Protein AF-A0A7S3RM00-F1 (afdb_monomer_lite)

Sequence (188 aa):
VKTYYGWKFRGCCLGLSGIGLLLALIYFFLISGDTTTTSTTMLPKTPAPTPAPVFTTTPKIKTPAPTPAPVVTTPAPQPKPNPIPVPVPVPSPKPWPVPPPMPAPPNECQMGGVDTWDEAKKVFCCAKYHNGCPTAAPAPVMPYDCNAGFANWQAGWSAPKKAWCCAHTGRGCPPAGGCETTSAPYDC

Radius of gyration: 40.64 Å; chains: 1; bounding box: 132×60×70 Å

pLDDT: mean 71.37, std 14.25, range [44.41, 94.56]

Structure (mmCIF, N/CA/C/O backbone):
data_AF-A0A7S3RM00-F1
#
_entry.id   AF-A0A7S3RM00-F1
#
loop_
_atom_site.group_PDB
_atom_site.id
_atom_site.type_symbol
_atom_site.label_atom_id
_atom_site.label_alt_id
_atom_site.label_comp_id
_atom_site.label_asym_id
_atom_site.label_entity_id
_atom_site.label_seq_id
_atom_site.pdbx_PDB_ins_code
_atom_site.Cartn_x
_atom_site.Cartn_y
_atom_site.Cartn_z
_atom_site.occupancy
_atom_site.B_iso_or_equiv
_atom_site.auth_seq_id
_atom_site.auth_comp_id
_atom_site.auth_asym_id
_atom_site.auth_atom_id
_atom_site.pdbx_PDB_model_num
ATOM 1 N N . VAL A 1 1 ? 83.458 5.368 -40.515 1.00 44.41 1 VAL A N 1
ATOM 2 C CA . VAL A 1 1 ? 83.234 6.483 -39.566 1.00 44.41 1 VAL A CA 1
ATOM 3 C C . VAL A 1 1 ? 81.727 6.651 -39.396 1.00 44.41 1 VAL A C 1
ATOM 5 O O . VAL A 1 1 ? 81.083 7.077 -40.342 1.00 44.41 1 VAL A O 1
ATOM 8 N N . LYS A 1 2 ? 81.137 6.187 -38.283 1.00 50.00 2 LYS A N 1
ATOM 9 C CA . LYS A 1 2 ? 79.698 6.346 -37.995 1.00 50.00 2 LYS A CA 1
ATOM 10 C C . LYS A 1 2 ? 79.541 7.455 -36.957 1.00 50.00 2 LYS A C 1
ATOM 12 O O . LYS A 1 2 ? 79.961 7.293 -35.816 1.00 50.00 2 LYS A O 1
ATOM 17 N N . THR A 1 3 ? 78.991 8.583 -37.378 1.00 49.66 3 THR A N 1
ATOM 18 C CA . THR A 1 3 ? 78.610 9.714 -36.529 1.00 49.66 3 THR A CA 1
ATOM 19 C C . THR A 1 3 ? 77.329 9.357 -35.776 1.00 49.66 3 THR A C 1
ATOM 21 O O . THR A 1 3 ? 76.262 9.234 -36.372 1.00 49.66 3 THR A O 1
ATOM 24 N N . TYR A 1 4 ? 77.432 9.157 -34.462 1.00 58.12 4 TYR A N 1
ATOM 25 C CA . TYR A 1 4 ? 76.277 9.000 -33.580 1.00 58.12 4 TYR A CA 1
ATOM 26 C C . TYR A 1 4 ? 75.791 10.386 -33.146 1.00 58.12 4 TYR A C 1
ATOM 28 O O . TYR A 1 4 ? 76.519 11.132 -32.492 1.00 58.12 4 TYR A O 1
ATOM 36 N N . TYR A 1 5 ? 74.559 10.737 -33.510 1.00 56.78 5 TYR A N 1
ATOM 37 C CA . TYR A 1 5 ? 73.883 11.922 -32.990 1.00 56.78 5 TYR A CA 1
ATOM 38 C C . TYR A 1 5 ? 73.500 11.674 -31.525 1.00 56.78 5 TYR A C 1
ATOM 40 O O . TYR A 1 5 ? 72.607 10.883 -31.230 1.00 56.78 5 TYR A O 1
ATOM 48 N N . GLY A 1 6 ? 74.198 12.333 -30.598 1.00 51.09 6 GLY A N 1
ATOM 49 C CA . GLY A 1 6 ? 73.887 12.293 -29.171 1.00 51.09 6 GLY A CA 1
ATOM 50 C C . GLY A 1 6 ? 72.574 13.016 -28.864 1.00 51.09 6 GLY A C 1
ATOM 51 O O . GLY A 1 6 ? 72.455 14.225 -29.063 1.00 51.09 6 GLY A O 1
ATOM 52 N N . TRP A 1 7 ? 71.587 12.283 -28.351 1.00 54.84 7 TRP A N 1
ATOM 53 C CA . TRP A 1 7 ? 70.360 12.849 -27.794 1.00 54.84 7 TRP A CA 1
ATOM 54 C C . TRP A 1 7 ? 70.673 13.582 -26.482 1.00 54.84 7 TRP A C 1
ATOM 56 O O . TRP A 1 7 ? 70.881 12.964 -25.439 1.00 54.84 7 TRP A O 1
ATOM 66 N N . LYS A 1 8 ? 70.692 14.920 -26.511 1.00 58.94 8 LYS A N 1
ATOM 67 C CA . LYS A 1 8 ? 70.625 15.725 -25.285 1.00 58.94 8 LYS A CA 1
ATOM 68 C C . LYS A 1 8 ? 69.209 15.623 -24.713 1.00 58.94 8 LYS A C 1
ATOM 70 O O . LYS A 1 8 ? 68.289 16.262 -25.222 1.00 58.94 8 LYS A O 1
ATOM 75 N N . PHE A 1 9 ? 69.041 14.832 -23.654 1.00 55.53 9 PHE A N 1
ATOM 76 C CA . PHE A 1 9 ? 67.815 14.773 -22.855 1.00 55.53 9 PHE A CA 1
ATOM 77 C C . PHE A 1 9 ? 67.510 16.164 -22.266 1.00 55.53 9 PHE A C 1
ATOM 79 O O . PHE A 1 9 ? 68.127 16.604 -21.299 1.00 55.53 9 PHE A O 1
ATOM 86 N N . ARG A 1 10 ? 66.568 16.889 -22.881 1.00 58.06 10 ARG A N 1
ATOM 87 C CA . ARG A 1 10 ? 66.007 18.145 -22.357 1.00 58.06 10 ARG A CA 1
ATOM 88 C C . ARG A 1 10 ? 65.007 17.782 -21.255 1.00 58.06 10 ARG A C 1
ATOM 90 O O . ARG A 1 10 ? 63.993 17.148 -21.532 1.00 58.06 10 ARG A O 1
ATOM 97 N N . GLY A 1 11 ? 65.277 18.200 -20.017 1.00 58.09 11 GLY A N 1
ATOM 98 C CA . GLY A 1 11 ? 64.502 17.860 -18.810 1.00 58.09 11 GLY A CA 1
ATOM 99 C C . GLY A 1 11 ? 63.018 18.267 -18.790 1.00 58.09 11 GLY A C 1
ATOM 100 O O . GLY A 1 11 ? 62.320 17.938 -17.840 1.00 58.09 11 GLY A O 1
ATOM 101 N N . CYS A 1 12 ? 62.493 18.926 -19.829 1.00 57.03 12 CYS A N 1
ATOM 102 C CA . CYS A 1 12 ? 61.072 19.282 -19.925 1.00 57.03 12 CYS A CA 1
ATOM 103 C C . CYS A 1 12 ? 60.133 18.082 -20.163 1.00 57.03 12 CYS A C 1
ATOM 105 O O . CYS A 1 12 ? 58.978 18.139 -19.750 1.00 57.03 12 CYS A O 1
ATOM 107 N N . CYS A 1 13 ? 60.591 16.987 -20.785 1.00 56.03 13 CYS A N 1
ATOM 108 C CA . CYS A 1 13 ? 59.700 15.862 -21.128 1.00 56.03 13 CYS A CA 1
ATOM 109 C C . CYS A 1 13 ? 59.427 14.893 -19.959 1.00 56.03 13 CYS A C 1
ATOM 111 O O . CYS A 1 13 ? 58.399 14.215 -19.941 1.00 56.03 13 CYS A O 1
ATOM 113 N N . LEU A 1 14 ? 60.312 14.856 -18.958 1.00 57.72 14 LEU A N 1
ATOM 114 C CA . LEU A 1 14 ? 60.117 14.066 -17.735 1.00 57.72 14 LEU A CA 1
ATOM 115 C C . LEU A 1 14 ? 59.104 14.725 -16.783 1.00 57.72 14 LEU A C 1
ATOM 117 O O . LEU A 1 14 ? 58.368 14.024 -16.095 1.00 57.72 14 LEU A O 1
ATOM 121 N N . GLY A 1 15 ? 59.005 16.060 -16.801 1.00 58.75 15 GLY A N 1
ATOM 122 C CA . GLY A 1 15 ? 58.043 16.804 -15.982 1.00 58.75 15 GLY A CA 1
ATOM 123 C C . GLY A 1 15 ? 56.593 16.618 -16.433 1.00 58.75 15 GLY A C 1
ATOM 124 O O . GLY A 1 15 ? 55.726 16.351 -15.609 1.00 58.75 15 GLY A O 1
ATOM 125 N N . LEU A 1 16 ? 56.324 16.687 -17.742 1.00 61.09 16 LEU A N 1
ATOM 126 C CA . LEU A 1 16 ? 54.957 16.562 -18.274 1.00 61.09 16 LEU A CA 1
ATOM 127 C C . LEU A 1 16 ? 54.393 15.141 -18.130 1.00 61.09 16 LEU A C 1
ATOM 129 O O . LEU A 1 16 ? 53.216 14.976 -17.817 1.00 61.09 16 LEU A O 1
ATOM 133 N N . SER A 1 17 ? 55.246 14.124 -18.274 1.00 70.75 17 SER A N 1
ATOM 134 C CA . SER A 1 17 ? 54.852 12.726 -18.052 1.00 70.75 17 SER A CA 1
ATOM 135 C C . SER A 1 17 ? 54.573 12.450 -16.569 1.00 70.75 17 SER A C 1
ATOM 137 O O . SER A 1 17 ? 53.618 11.752 -16.239 1.00 70.75 17 SER A O 1
ATOM 139 N N . GLY A 1 18 ? 55.364 13.047 -15.668 1.00 77.81 18 GLY A N 1
ATOM 140 C CA . GLY A 1 18 ? 55.169 12.927 -14.222 1.00 77.81 18 GLY A CA 1
ATOM 141 C C . GLY A 1 18 ? 53.907 13.634 -13.724 1.00 77.81 18 GLY A C 1
ATOM 142 O O . GLY A 1 18 ? 53.146 13.051 -12.958 1.00 77.81 18 GLY A O 1
ATOM 143 N N . ILE A 1 19 ? 53.639 14.855 -14.202 1.00 84.50 19 ILE A N 1
ATOM 144 C CA . ILE A 1 19 ? 52.432 15.616 -13.832 1.00 84.50 19 ILE A CA 1
ATOM 145 C C . ILE A 1 19 ? 51.171 14.907 -14.338 1.00 84.50 19 ILE A C 1
ATOM 147 O O . ILE A 1 19 ? 50.194 14.815 -13.600 1.00 84.50 19 ILE A O 1
ATOM 151 N N . GLY A 1 20 ? 51.197 14.345 -15.552 1.00 84.94 20 GLY A N 1
ATOM 152 C CA . GLY A 1 20 ? 50.073 13.568 -16.083 1.00 84.94 20 GLY A CA 1
ATOM 153 C C . GLY A 1 20 ? 49.744 12.336 -15.234 1.00 84.94 20 GLY A C 1
ATOM 154 O O . GLY A 1 20 ? 48.577 12.081 -14.943 1.00 84.94 20 GLY A O 1
ATOM 155 N N . LEU A 1 21 ? 50.766 11.612 -14.769 1.00 87.31 21 LEU A N 1
ATOM 156 C CA . LEU A 1 21 ? 50.589 10.432 -13.918 1.00 87.31 21 LEU A CA 1
ATOM 157 C C . LEU A 1 21 ? 50.091 10.822 -12.515 1.00 87.31 21 LEU A C 1
ATOM 159 O O . LEU A 1 21 ? 49.227 10.155 -11.955 1.00 87.31 21 LEU A O 1
ATOM 163 N N . LEU A 1 22 ? 50.561 11.952 -11.984 1.00 87.31 22 LEU A N 1
ATOM 164 C CA . LEU A 1 22 ? 50.145 12.473 -10.681 1.00 87.31 22 LEU A CA 1
ATOM 165 C C . LEU A 1 22 ? 48.684 12.964 -10.702 1.00 87.31 22 LEU A C 1
ATOM 167 O O . LEU A 1 22 ? 47.918 12.643 -9.795 1.00 87.31 22 LEU A O 1
ATOM 171 N N . LEU A 1 23 ? 48.259 13.654 -11.766 1.00 88.62 23 LEU A N 1
ATOM 172 C CA . LEU A 1 23 ? 46.859 14.057 -11.954 1.00 88.62 23 LEU A CA 1
ATOM 173 C C . LEU A 1 23 ? 45.928 12.851 -12.164 1.00 88.62 23 LEU A C 1
ATOM 175 O O . LEU A 1 23 ? 44.820 12.845 -11.630 1.00 88.62 23 LEU A O 1
ATOM 179 N N . ALA A 1 24 ? 46.379 11.812 -12.876 1.00 86.44 24 ALA A N 1
ATOM 180 C CA . ALA A 1 24 ? 45.615 10.576 -13.051 1.00 86.44 24 ALA A CA 1
ATOM 181 C C . ALA A 1 24 ? 45.427 9.810 -11.728 1.00 86.44 24 ALA A C 1
ATOM 183 O O . ALA A 1 24 ? 44.334 9.312 -11.462 1.00 86.44 24 ALA A O 1
ATOM 184 N N . LEU A 1 25 ? 46.453 9.766 -10.870 1.00 85.75 25 LEU A N 1
ATOM 185 C CA . LEU A 1 25 ? 46.351 9.161 -9.540 1.00 85.75 25 LEU A CA 1
ATOM 186 C C . LEU A 1 25 ? 45.413 9.955 -8.621 1.00 85.75 25 LEU A C 1
ATOM 188 O O . LEU A 1 25 ? 44.567 9.354 -7.965 1.00 85.75 25 LEU A O 1
ATOM 192 N N . ILE A 1 26 ? 45.493 11.290 -8.615 1.00 86.62 26 ILE A N 1
ATOM 193 C CA . ILE A 1 26 ? 44.568 12.132 -7.836 1.00 86.62 26 ILE A CA 1
ATOM 194 C C . ILE A 1 26 ? 43.121 11.926 -8.305 1.00 86.62 26 ILE A C 1
ATOM 196 O O . ILE A 1 26 ? 42.230 11.764 -7.477 1.00 86.62 26 ILE A O 1
ATOM 200 N N . TYR A 1 27 ? 42.876 11.883 -9.617 1.00 86.56 27 TYR A N 1
ATOM 201 C CA . TYR A 1 27 ? 41.542 11.630 -10.166 1.00 86.56 27 TYR A CA 1
ATOM 202 C C . TYR A 1 27 ? 41.008 10.243 -9.781 1.00 86.56 27 TYR A C 1
ATOM 204 O O . TYR A 1 27 ? 39.848 10.111 -9.396 1.00 86.56 27 TYR A O 1
ATOM 212 N N . PHE A 1 28 ? 41.867 9.220 -9.803 1.00 83.56 28 PHE A N 1
ATOM 213 C CA . PHE A 1 28 ? 41.511 7.873 -9.361 1.00 83.56 28 PHE A CA 1
ATOM 214 C C . PHE A 1 28 ? 41.168 7.824 -7.864 1.00 83.56 28 PHE A C 1
ATOM 216 O O . PHE A 1 28 ? 40.188 7.180 -7.498 1.00 83.56 28 PHE A O 1
ATOM 223 N N . PHE A 1 29 ? 41.897 8.549 -7.009 1.00 79.31 29 PHE A N 1
ATOM 224 C CA . PHE A 1 29 ? 41.592 8.665 -5.574 1.00 79.31 29 PHE A CA 1
ATOM 225 C C . PHE A 1 29 ? 40.327 9.488 -5.281 1.00 79.31 29 PHE A C 1
ATOM 227 O O . PHE A 1 29 ? 39.609 9.179 -4.335 1.00 79.31 29 PHE A O 1
ATOM 234 N N . LEU A 1 30 ? 40.014 10.503 -6.095 1.00 80.69 30 LEU A N 1
ATOM 235 C CA . LEU A 1 30 ? 38.779 11.283 -5.952 1.00 80.69 30 LEU A CA 1
ATOM 236 C C . LEU A 1 30 ? 37.529 10.514 -6.414 1.00 80.69 30 LEU A C 1
ATOM 238 O O . LEU A 1 30 ? 36.454 10.738 -5.862 1.00 80.69 30 LEU A O 1
ATOM 242 N N . ILE A 1 31 ? 37.650 9.607 -7.390 1.00 75.38 31 ILE A N 1
ATOM 243 C CA . ILE A 1 31 ? 36.532 8.758 -7.848 1.00 75.38 31 ILE A CA 1
ATOM 244 C C . ILE A 1 31 ? 36.383 7.496 -7.002 1.00 75.38 31 ILE A C 1
ATOM 246 O O . ILE A 1 31 ? 35.260 7.072 -6.739 1.00 75.38 31 ILE A O 1
ATOM 250 N N . SER A 1 32 ? 37.490 6.916 -6.540 1.00 71.19 32 SER A N 1
ATOM 251 C CA . SER A 1 32 ? 37.465 5.720 -5.690 1.00 71.19 32 SER A CA 1
ATOM 252 C C . SER A 1 32 ? 37.175 6.038 -4.228 1.00 71.19 32 SER A C 1
ATOM 254 O O . SER A 1 32 ? 37.379 5.148 -3.413 1.00 71.19 32 SER A O 1
ATOM 256 N N . GLY A 1 33 ? 36.738 7.276 -3.924 1.00 60.09 33 GLY A N 1
ATOM 257 C CA . GLY A 1 33 ? 36.473 7.820 -2.594 1.00 60.09 33 GLY A CA 1
ATOM 258 C C . GLY A 1 33 ? 36.249 6.718 -1.579 1.00 60.09 33 GLY A C 1
ATOM 259 O O . GLY A 1 33 ? 35.177 6.118 -1.547 1.00 60.09 33 GLY A O 1
ATOM 260 N N . ASP A 1 34 ? 37.311 6.418 -0.831 1.00 58.22 34 ASP A N 1
ATOM 261 C CA . ASP A 1 34 ? 37.334 5.313 0.105 1.00 58.22 34 ASP A CA 1
ATOM 262 C C . ASP A 1 34 ? 36.247 5.567 1.146 1.00 58.22 34 ASP A C 1
ATOM 264 O O . ASP A 1 34 ? 36.453 6.248 2.154 1.00 58.22 34 ASP A O 1
ATOM 268 N N . THR A 1 35 ? 35.076 4.971 0.942 1.00 58.75 35 THR A N 1
ATOM 269 C CA . THR A 1 35 ? 34.129 4.690 2.012 1.00 58.75 35 THR A CA 1
ATOM 270 C C . THR A 1 35 ? 34.726 3.567 2.849 1.00 58.75 35 THR A C 1
ATOM 272 O O . THR A 1 35 ? 34.171 2.474 2.950 1.00 58.75 35 THR A O 1
ATOM 275 N N . THR A 1 36 ? 35.885 3.822 3.458 1.00 54.28 36 THR A N 1
ATOM 276 C CA . THR A 1 36 ? 36.366 3.026 4.580 1.00 54.28 36 THR A CA 1
ATOM 277 C C . THR A 1 36 ? 35.516 3.440 5.769 1.00 54.28 36 THR A C 1
ATOM 279 O O . THR A 1 36 ? 35.918 4.201 6.647 1.00 54.28 36 THR A O 1
ATOM 282 N N . THR A 1 37 ? 34.266 2.983 5.762 1.00 50.00 37 THR A N 1
ATOM 283 C CA . THR A 1 37 ? 33.479 2.865 6.975 1.00 50.00 37 THR A CA 1
ATOM 284 C C . THR A 1 37 ? 34.232 1.864 7.835 1.00 50.00 37 THR A C 1
ATOM 286 O O . THR A 1 37 ? 34.124 0.656 7.634 1.00 50.00 37 THR A O 1
ATOM 289 N N . THR A 1 38 ? 35.050 2.371 8.756 1.00 53.94 38 THR A N 1
ATOM 290 C CA . THR A 1 38 ? 35.625 1.596 9.852 1.00 53.94 38 THR A CA 1
ATOM 291 C C . THR A 1 38 ? 34.459 1.048 10.663 1.00 53.94 38 THR A C 1
ATOM 293 O O . THR A 1 38 ? 33.958 1.678 11.593 1.00 53.94 38 THR A O 1
ATOM 296 N N . SER A 1 39 ? 33.958 -0.109 10.241 1.00 51.03 39 SER A N 1
ATOM 297 C CA . SER A 1 39 ? 32.973 -0.882 10.970 1.00 51.03 39 SER A CA 1
ATOM 298 C C . SER A 1 39 ? 33.726 -1.537 12.118 1.00 51.03 39 SER A C 1
ATOM 300 O O . SER A 1 39 ? 34.256 -2.641 12.010 1.00 51.03 39 SER A O 1
ATOM 302 N N . THR A 1 40 ? 33.872 -0.790 13.210 1.00 53.00 40 THR A N 1
ATOM 303 C CA . THR A 1 40 ? 34.285 -1.350 14.490 1.00 53.00 40 THR A CA 1
ATOM 304 C C . THR A 1 40 ? 33.166 -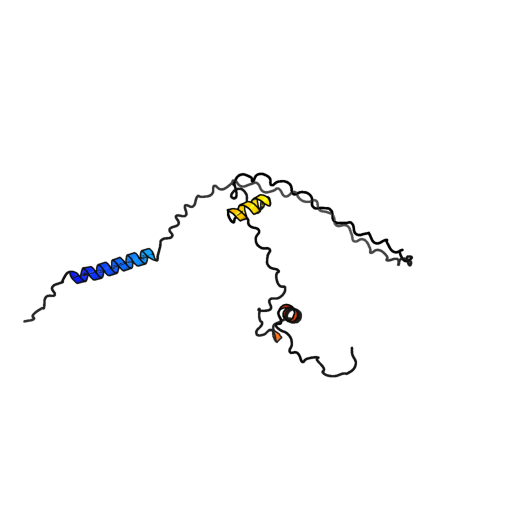2.286 14.921 1.00 53.00 40 THR A C 1
ATOM 306 O O . THR A 1 40 ? 32.177 -1.857 15.516 1.00 53.00 40 THR A O 1
ATOM 309 N N . THR A 1 41 ? 33.298 -3.564 14.572 1.00 49.25 41 THR A N 1
ATOM 310 C CA . THR A 1 41 ? 32.478 -4.654 15.092 1.00 49.25 41 THR A CA 1
ATOM 311 C C . THR A 1 41 ? 32.650 -4.679 16.608 1.00 49.25 41 THR A C 1
ATOM 313 O O . THR A 1 41 ? 33.548 -5.333 17.137 1.00 49.25 41 THR A O 1
ATOM 316 N N . MET A 1 42 ? 31.814 -3.934 17.334 1.00 57.91 42 MET A N 1
ATOM 317 C CA . MET A 1 42 ? 31.606 -4.205 18.747 1.00 57.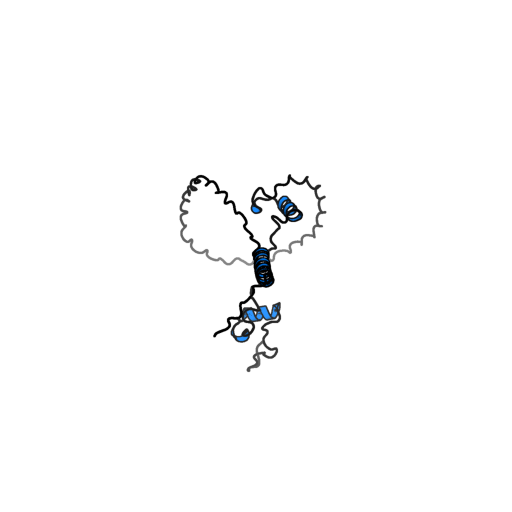91 42 MET A CA 1
ATOM 318 C C . MET A 1 42 ? 30.961 -5.585 18.821 1.00 57.91 42 MET A C 1
ATOM 320 O O . MET A 1 42 ? 29.814 -5.772 18.423 1.00 57.91 42 MET A O 1
ATOM 324 N N . LEU A 1 43 ? 31.745 -6.563 19.266 1.00 60.94 43 LEU A N 1
ATOM 325 C CA . LEU A 1 43 ? 31.306 -7.926 19.508 1.00 60.94 43 LEU A CA 1
ATOM 326 C C . LEU A 1 43 ? 30.155 -7.890 20.536 1.00 60.94 43 LEU A C 1
ATOM 328 O O . LEU A 1 43 ? 30.380 -7.450 21.668 1.00 60.94 43 LEU A O 1
ATOM 332 N N . PRO A 1 44 ? 28.924 -8.303 20.185 1.00 57.69 44 PRO A N 1
ATOM 333 C CA . PRO A 1 44 ? 27.834 -8.338 21.145 1.00 57.69 44 PRO A CA 1
ATOM 334 C C . PRO A 1 44 ? 28.133 -9.422 22.181 1.00 57.69 44 PRO A C 1
ATOM 336 O O . PRO A 1 44 ? 28.378 -10.581 21.849 1.00 57.69 44 PRO A O 1
ATOM 339 N N . LYS A 1 45 ? 28.134 -9.034 23.457 1.00 61.44 45 LYS A N 1
ATOM 340 C CA . LYS A 1 45 ? 28.243 -9.951 24.592 1.00 61.44 45 LYS A CA 1
ATOM 341 C C . LYS A 1 45 ? 27.092 -10.953 24.509 1.00 61.44 45 LYS A C 1
ATOM 343 O O . LYS A 1 45 ? 25.940 -10.562 24.674 1.00 61.44 45 LYS A O 1
ATOM 348 N N . THR A 1 46 ? 27.410 -12.218 24.242 1.00 61.75 46 THR A N 1
ATOM 349 C CA . THR A 1 46 ? 26.451 -13.327 24.198 1.00 61.75 46 THR A CA 1
ATOM 350 C C . THR A 1 46 ? 25.618 -13.334 25.484 1.00 61.75 46 THR A C 1
ATOM 352 O O . THR A 1 46 ? 26.188 -13.512 26.566 1.00 61.75 46 THR A O 1
ATOM 355 N N . PRO A 1 47 ? 24.292 -13.117 25.417 1.00 61.03 47 PRO A N 1
ATOM 356 C CA . PRO A 1 47 ? 23.422 -13.323 26.564 1.00 61.03 47 PRO A CA 1
ATOM 357 C C . PRO A 1 47 ? 23.444 -14.805 26.945 1.00 61.03 47 PRO A C 1
ATOM 359 O O . PRO A 1 47 ? 23.480 -15.677 26.077 1.00 61.03 47 PRO A O 1
ATOM 362 N N . ALA A 1 48 ? 23.448 -15.087 28.247 1.00 72.12 48 ALA A N 1
ATOM 363 C CA . ALA A 1 48 ? 23.385 -16.445 28.773 1.00 72.12 48 ALA A CA 1
ATOM 364 C C . ALA A 1 48 ? 22.189 -17.219 28.173 1.00 72.12 48 ALA A C 1
ATOM 366 O O . ALA A 1 48 ? 21.145 -16.610 27.917 1.00 72.12 48 ALA A O 1
ATOM 367 N N . PRO A 1 49 ? 22.305 -18.545 27.965 1.00 62.47 49 PRO A N 1
ATOM 368 C CA . PRO A 1 49 ? 21.202 -19.348 27.456 1.00 62.47 49 PRO A CA 1
ATOM 369 C C . PRO A 1 49 ? 20.016 -19.250 28.421 1.00 62.47 49 PRO A C 1
ATOM 371 O O . PRO A 1 49 ? 20.083 -19.692 29.567 1.00 62.47 49 PRO A O 1
ATOM 374 N N . THR A 1 50 ? 18.930 -18.631 27.962 1.00 67.75 50 THR A N 1
ATOM 375 C CA . THR A 1 50 ? 17.655 -18.641 28.680 1.00 67.75 50 THR A CA 1
ATOM 376 C C . THR A 1 50 ? 17.153 -20.090 28.733 1.00 67.75 50 THR A C 1
ATOM 378 O O . THR A 1 50 ? 17.132 -20.744 27.687 1.00 67.75 50 THR A O 1
ATOM 381 N N . PRO A 1 51 ? 16.782 -20.633 29.908 1.00 67.00 51 PRO A N 1
ATOM 382 C CA . PRO A 1 51 ? 16.244 -21.985 29.993 1.00 67.00 51 PRO A CA 1
ATOM 383 C C . PRO A 1 51 ? 14.972 -22.099 29.146 1.00 67.00 51 PRO A C 1
ATOM 385 O O . PRO A 1 51 ? 14.128 -21.203 29.143 1.00 67.00 51 PRO A O 1
ATOM 388 N N . ALA A 1 52 ? 14.868 -23.200 28.400 1.00 68.25 52 ALA A N 1
ATOM 389 C CA . ALA A 1 52 ? 13.747 -23.470 27.511 1.00 68.25 52 ALA A CA 1
ATOM 390 C C . ALA A 1 52 ? 12.409 -23.460 28.278 1.00 68.25 52 ALA A C 1
ATOM 392 O O . ALA A 1 52 ? 12.356 -23.935 29.418 1.00 68.25 52 ALA A O 1
ATOM 393 N N . PRO A 1 53 ? 11.316 -22.968 27.668 1.00 63.81 53 PRO A N 1
ATOM 394 C CA . PRO A 1 53 ? 9.995 -23.079 28.263 1.00 63.81 53 PRO A CA 1
ATOM 395 C C . PRO A 1 53 ? 9.631 -24.560 28.412 1.00 63.81 53 PRO A C 1
ATOM 397 O O . PRO A 1 53 ? 9.615 -25.323 27.445 1.00 63.81 53 PRO A O 1
ATOM 400 N N . VAL A 1 54 ? 9.349 -24.972 29.647 1.00 62.84 54 VAL A N 1
ATOM 401 C CA . VAL A 1 54 ? 8.839 -26.308 2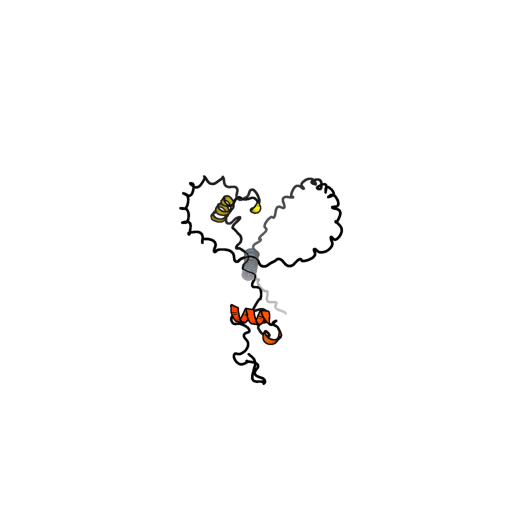9.952 1.00 62.84 54 VAL A CA 1
ATOM 402 C C . VAL A 1 54 ? 7.431 -26.399 29.369 1.00 62.84 54 VAL A C 1
ATOM 404 O O . VAL A 1 54 ? 6.482 -25.841 29.918 1.00 62.84 54 VAL A O 1
ATOM 407 N N . PHE A 1 55 ? 7.297 -27.083 28.233 1.00 51.25 55 PHE A N 1
ATOM 408 C CA . PHE A 1 55 ? 6.003 -27.411 27.647 1.00 51.25 55 PHE A CA 1
ATOM 409 C C . PHE A 1 55 ? 5.246 -28.318 28.613 1.00 51.25 55 PHE A C 1
ATOM 411 O O . PHE A 1 55 ? 5.528 -29.509 28.739 1.00 51.25 55 PHE A O 1
ATOM 418 N N . THR A 1 56 ? 4.283 -27.738 29.322 1.00 50.84 56 THR A N 1
ATOM 419 C CA . THR A 1 56 ? 3.325 -28.502 30.110 1.00 50.84 56 THR A CA 1
ATOM 420 C C . THR A 1 56 ? 2.461 -29.291 29.132 1.00 50.84 56 THR A C 1
ATOM 422 O O . THR A 1 56 ? 1.750 -28.720 28.306 1.00 50.84 56 THR A O 1
ATOM 425 N N . THR A 1 57 ? 2.566 -30.616 29.188 1.00 54.97 57 THR A N 1
ATOM 426 C CA . THR A 1 57 ? 1.762 -31.544 28.392 1.00 54.97 57 THR A CA 1
ATOM 427 C C . THR A 1 57 ? 0.279 -31.254 28.598 1.00 54.97 57 THR A C 1
ATOM 429 O O . THR A 1 57 ? -0.251 -31.428 29.695 1.00 54.97 57 THR A O 1
ATOM 432 N N . THR A 1 58 ? -0.389 -30.808 27.537 1.00 55.34 58 THR A N 1
ATOM 433 C CA . THR A 1 58 ? -1.839 -30.620 27.499 1.00 55.34 58 THR A CA 1
ATOM 434 C C . THR A 1 58 ? -2.536 -31.956 27.799 1.00 55.34 58 THR A C 1
ATOM 436 O O . THR A 1 58 ? -2.165 -32.974 27.205 1.00 55.34 58 THR A O 1
ATOM 439 N N . PRO A 1 59 ? -3.547 -32.006 28.686 1.00 63.22 59 PRO A N 1
ATOM 440 C CA . PRO A 1 59 ? -4.322 -33.221 28.908 1.00 63.22 59 PRO A CA 1
ATOM 441 C C . PRO A 1 59 ? -5.033 -33.632 27.614 1.00 63.22 59 PRO A C 1
ATOM 443 O O . PRO A 1 59 ? -5.720 -32.818 26.997 1.00 63.22 59 PRO A O 1
ATOM 446 N N . LYS A 1 60 ? -4.887 -34.899 27.200 1.00 61.78 60 LYS A N 1
ATOM 447 C CA . LYS A 1 60 ? -5.646 -35.476 26.081 1.00 61.78 60 LYS A CA 1
ATOM 448 C C . LYS A 1 60 ? -7.148 -35.312 26.337 1.00 61.78 60 LYS A C 1
ATOM 450 O O . LYS A 1 60 ? -7.722 -36.033 27.153 1.00 61.78 60 LYS A O 1
ATOM 455 N N . ILE A 1 61 ? -7.788 -34.417 25.590 1.00 57.09 61 ILE A N 1
ATOM 456 C CA . ILE A 1 61 ? -9.244 -34.364 25.472 1.00 57.09 61 ILE A CA 1
ATOM 457 C C . ILE A 1 61 ? -9.678 -35.639 24.743 1.00 57.09 61 ILE A C 1
ATOM 459 O O . ILE A 1 61 ? -9.320 -35.867 23.588 1.00 57.09 61 ILE A O 1
ATOM 463 N N . LYS A 1 62 ? -10.403 -36.509 25.452 1.00 54.28 62 LYS A N 1
ATOM 464 C CA . LYS A 1 62 ? -11.045 -37.689 24.869 1.00 54.28 62 LYS A CA 1
ATOM 465 C C . LYS A 1 62 ? -12.107 -37.221 23.878 1.00 54.28 62 LYS A C 1
ATOM 467 O O . LYS A 1 62 ? -13.034 -36.513 24.257 1.00 54.28 62 LYS A O 1
ATOM 472 N N . THR A 1 63 ? -11.968 -37.642 22.629 1.00 49.44 63 THR A N 1
ATOM 473 C CA . THR A 1 63 ? -12.978 -37.505 21.578 1.00 49.44 63 THR A CA 1
ATOM 474 C C . THR A 1 63 ? -14.279 -38.201 22.010 1.00 49.44 63 THR A C 1
ATOM 476 O O . THR A 1 63 ? -14.239 -39.404 22.280 1.00 49.44 63 THR A O 1
ATOM 479 N N . PRO A 1 64 ? -15.425 -37.500 22.098 1.00 55.59 64 PRO A N 1
ATOM 480 C CA . PRO A 1 64 ? -16.721 -38.145 22.285 1.00 55.59 64 PRO A CA 1
ATOM 481 C C . PRO A 1 64 ? -17.168 -38.854 20.999 1.00 55.59 64 PRO A C 1
ATOM 483 O O . PRO A 1 64 ? -16.892 -38.394 19.893 1.00 55.59 64 PRO A O 1
ATOM 486 N N . ALA A 1 65 ? -17.853 -39.985 21.167 1.00 69.81 65 ALA A N 1
ATOM 487 C CA . ALA A 1 65 ? -18.420 -40.803 20.097 1.00 69.81 65 ALA A CA 1
ATOM 488 C C . ALA A 1 65 ? -19.438 -40.025 19.230 1.00 69.81 65 ALA A C 1
ATOM 490 O O . ALA A 1 65 ? -20.076 -39.095 19.732 1.00 69.81 65 ALA A O 1
ATOM 491 N N . PRO A 1 66 ? -19.639 -40.408 17.952 1.00 55.47 66 PRO A N 1
ATOM 492 C CA . PRO A 1 66 ? -20.615 -39.759 17.081 1.00 55.47 66 PRO A CA 1
ATOM 493 C C . PRO A 1 66 ? -22.037 -39.952 17.624 1.00 55.47 66 PRO A C 1
ATOM 495 O O . PRO A 1 66 ? -22.543 -41.069 17.721 1.00 55.47 66 PRO A O 1
ATOM 498 N N . THR A 1 67 ? -22.681 -38.847 17.996 1.00 59.09 67 THR A N 1
ATOM 499 C CA . THR A 1 67 ? -24.106 -38.803 18.343 1.00 59.09 67 THR A CA 1
ATOM 500 C C . THR A 1 67 ? -24.947 -39.050 17.080 1.00 59.09 67 THR A C 1
ATOM 502 O O . THR A 1 67 ? -24.636 -38.464 16.040 1.00 59.09 67 THR A O 1
ATOM 505 N N . PRO A 1 68 ? -25.996 -39.896 17.118 1.00 65.88 68 PRO A N 1
ATOM 506 C CA . PRO A 1 68 ? -26.881 -40.090 15.972 1.00 65.88 68 PRO A CA 1
ATOM 507 C C . PRO A 1 68 ? -27.630 -38.796 15.621 1.00 65.88 68 PRO A C 1
ATOM 509 O O . PRO A 1 68 ? -27.982 -38.005 16.497 1.00 65.88 68 PRO A O 1
ATOM 512 N N . ALA A 1 69 ? -27.842 -38.586 14.319 1.00 66.88 69 ALA A N 1
ATOM 513 C CA . ALA A 1 69 ? -28.460 -37.387 13.764 1.00 66.88 69 ALA A CA 1
ATOM 514 C C . ALA A 1 69 ? -29.866 -37.135 14.351 1.00 66.88 69 ALA A C 1
ATOM 516 O O . ALA A 1 69 ? -30.638 -38.085 14.512 1.00 66.88 69 ALA A O 1
ATOM 517 N N . PRO A 1 70 ? -30.229 -35.875 14.653 1.00 63.34 70 PRO A N 1
ATOM 518 C CA . PRO A 1 70 ? -31.555 -35.551 15.156 1.00 63.34 70 PRO A CA 1
ATOM 519 C C . PRO A 1 70 ? -32.615 -35.787 14.073 1.00 63.34 70 PRO A C 1
ATOM 521 O O . PRO A 1 70 ? -32.480 -35.345 12.932 1.00 63.34 70 PRO A O 1
ATOM 524 N N . VAL A 1 71 ? -33.686 -36.484 14.454 1.00 63.00 71 VAL A N 1
ATOM 525 C CA . VAL A 1 71 ? -34.887 -36.664 13.633 1.00 63.00 71 VAL A CA 1
ATOM 526 C C . VAL A 1 71 ? -35.533 -35.295 13.424 1.00 63.00 71 VAL A C 1
ATOM 528 O O . VAL A 1 71 ? -35.935 -34.635 14.380 1.00 63.00 71 VAL A O 1
ATOM 531 N N . VAL A 1 72 ? -35.611 -34.863 12.165 1.00 50.06 72 VAL A N 1
ATOM 532 C CA . VAL A 1 72 ? -36.258 -33.612 11.760 1.00 50.06 72 VAL A CA 1
ATOM 533 C C . VAL A 1 72 ? -37.770 -33.801 11.838 1.00 50.06 72 VAL A C 1
ATOM 535 O O . VAL A 1 72 ? -38.382 -34.378 10.941 1.00 50.06 72 VAL A O 1
ATOM 538 N N . THR A 1 73 ? -38.388 -33.318 12.910 1.00 51.22 73 THR A N 1
ATOM 539 C CA . THR A 1 73 ? -39.834 -33.094 12.962 1.00 51.22 73 THR A CA 1
ATOM 540 C C . THR A 1 73 ? -40.151 -31.727 12.365 1.00 51.22 73 THR A C 1
ATOM 542 O O . THR A 1 73 ? -39.659 -30.694 12.817 1.00 51.22 73 THR A O 1
ATOM 545 N N . THR A 1 74 ? -40.963 -31.725 11.310 1.00 49.53 74 THR A N 1
ATOM 546 C CA . THR A 1 74 ? -41.449 -30.520 10.629 1.00 49.53 74 THR A CA 1
ATOM 547 C C . THR A 1 74 ? -42.265 -29.651 11.600 1.00 49.53 74 THR A C 1
ATOM 549 O O . THR A 1 74 ? -43.259 -30.141 12.142 1.00 49.53 74 THR A O 1
ATOM 552 N N . PRO A 1 75 ? -41.891 -28.378 11.844 1.00 57.66 75 PRO A N 1
ATOM 553 C CA . PRO A 1 75 ? -42.663 -27.491 12.709 1.00 57.66 75 PRO A CA 1
ATOM 554 C C . PRO A 1 75 ? -43.991 -27.086 12.061 1.00 57.66 75 PRO A C 1
ATOM 556 O O . PRO A 1 75 ? -44.059 -26.838 10.857 1.00 57.66 75 PRO A O 1
ATOM 559 N N . ALA A 1 76 ? -45.043 -26.992 12.878 1.00 65.50 76 ALA A N 1
ATOM 560 C CA . ALA A 1 76 ? -46.347 -26.477 12.471 1.00 65.50 76 ALA A CA 1
ATOM 561 C C . ALA A 1 76 ? -46.262 -25.005 11.994 1.00 65.50 76 ALA A C 1
ATOM 563 O O . ALA A 1 76 ? -45.363 -24.276 12.425 1.00 65.50 76 ALA A O 1
ATOM 564 N N . PRO A 1 77 ? -47.196 -24.527 11.145 1.00 59.44 77 PRO A N 1
ATOM 565 C CA . PRO A 1 77 ? -47.168 -23.162 10.621 1.00 59.44 77 PRO A CA 1
ATOM 566 C C . PRO A 1 77 ? -47.316 -22.129 11.751 1.00 59.44 77 PRO A C 1
ATOM 568 O O . PRO A 1 77 ? -48.338 -22.095 12.436 1.00 59.44 77 PRO A O 1
ATOM 571 N N . GLN A 1 78 ? -46.303 -21.280 11.953 1.00 57.22 78 GLN A N 1
ATOM 572 C CA . GLN A 1 78 ? -46.379 -20.176 12.914 1.00 57.22 78 GLN A CA 1
ATOM 573 C C . GLN A 1 78 ? -47.269 -19.031 12.387 1.00 57.22 78 GLN A C 1
ATOM 575 O O . GLN A 1 78 ? -47.218 -18.716 11.195 1.00 57.22 78 GLN A O 1
ATOM 580 N N . PRO A 1 79 ? -48.043 -18.356 13.260 1.00 70.38 79 PRO A N 1
ATOM 581 C CA . PRO A 1 79 ? -48.774 -17.151 12.890 1.00 70.38 79 PRO A CA 1
ATOM 582 C C . PRO A 1 79 ? -47.817 -16.021 12.490 1.00 70.38 79 PRO A C 1
ATOM 584 O O . PRO A 1 79 ? -46.747 -15.850 13.075 1.00 70.38 79 PRO A O 1
ATOM 587 N N . LYS A 1 80 ? -48.228 -15.235 11.488 1.00 63.66 80 LYS A N 1
ATOM 588 C CA . LYS A 1 80 ? -47.481 -14.089 10.954 1.00 63.66 80 LYS A CA 1
ATOM 589 C C . LYS A 1 80 ? -47.111 -13.113 12.089 1.00 63.66 80 LYS A C 1
ATOM 591 O O . LYS A 1 80 ? -48.023 -12.621 12.753 1.00 63.66 80 LYS A O 1
ATOM 596 N N . PRO A 1 81 ? -45.818 -12.805 12.309 1.00 65.62 81 PRO A N 1
ATOM 597 C CA . PRO A 1 81 ? -45.407 -11.850 13.332 1.00 65.62 81 PRO A CA 1
ATOM 598 C C . PRO A 1 81 ? -45.983 -10.458 13.058 1.00 65.62 81 PRO A C 1
ATOM 600 O O . PRO A 1 81 ? -45.969 -9.985 11.918 1.00 65.62 81 PRO A O 1
ATOM 603 N N . ASN A 1 82 ? -46.471 -9.797 14.109 1.00 74.12 82 ASN A N 1
ATOM 604 C CA . ASN A 1 82 ? -46.874 -8.395 14.042 1.00 74.12 82 ASN A CA 1
ATOM 605 C C . ASN A 1 82 ? -45.675 -7.513 13.636 1.00 74.12 82 ASN A C 1
ATOM 607 O O . ASN A 1 82 ? -44.546 -7.815 14.034 1.00 74.12 82 ASN A O 1
ATOM 611 N N . PRO A 1 83 ? -45.887 -6.410 12.891 1.00 64.38 83 PRO A N 1
ATOM 612 C CA . PRO A 1 83 ? -44.813 -5.486 12.544 1.00 64.38 83 PRO A CA 1
ATOM 613 C C . PRO A 1 83 ? -44.157 -4.925 13.810 1.00 64.38 83 PRO A C 1
ATOM 615 O O . PRO A 1 83 ? -44.825 -4.322 14.650 1.00 64.38 83 PRO A O 1
ATOM 618 N N . ILE A 1 84 ? -42.848 -5.137 13.944 1.00 65.62 84 ILE A N 1
ATOM 619 C CA . ILE A 1 84 ? -42.043 -4.541 15.012 1.00 65.62 84 ILE A CA 1
ATOM 620 C C . ILE A 1 84 ? -42.020 -3.022 14.770 1.00 65.62 84 ILE A C 1
ATOM 622 O O . ILE A 1 84 ? -41.703 -2.607 13.651 1.00 65.62 84 ILE A O 1
ATOM 626 N N . PRO A 1 85 ? -42.351 -2.180 15.767 1.00 69.88 85 PRO A N 1
ATOM 627 C CA . PRO A 1 85 ? -42.234 -0.733 15.638 1.00 69.88 85 PRO A CA 1
ATOM 628 C C . PRO A 1 85 ? -40.796 -0.357 15.275 1.00 69.88 85 PRO A C 1
ATOM 630 O O . PRO A 1 85 ? -39.851 -0.740 15.964 1.00 69.88 85 PRO A O 1
ATOM 633 N N . VAL A 1 86 ? -40.633 0.371 14.173 1.00 69.62 86 VAL A N 1
ATOM 634 C CA . VAL A 1 86 ? -39.321 0.817 13.695 1.00 69.62 86 VAL A CA 1
ATOM 635 C C . VAL A 1 86 ? -38.715 1.757 14.749 1.00 69.62 86 VAL A C 1
ATOM 637 O O . VAL A 1 86 ? -39.394 2.712 15.140 1.00 69.62 86 VAL A O 1
ATOM 640 N N . PRO A 1 87 ? -37.481 1.521 15.239 1.00 69.50 87 PRO A N 1
ATOM 641 C CA . PRO A 1 87 ? -36.847 2.420 16.194 1.00 69.50 87 PRO A CA 1
ATOM 642 C C . PRO A 1 87 ? -36.715 3.820 15.594 1.00 69.50 87 PRO A C 1
ATOM 644 O O . PRO A 1 87 ? -36.178 3.994 14.500 1.00 69.50 87 PRO A O 1
ATOM 647 N N . VAL A 1 88 ? -37.219 4.818 16.316 1.00 72.94 88 VAL A N 1
ATOM 648 C CA . VAL A 1 88 ? -37.065 6.232 15.960 1.00 72.94 88 VAL A CA 1
ATOM 649 C C . VAL A 1 88 ? -35.565 6.575 15.908 1.00 72.94 88 VAL A C 1
ATOM 651 O O . VAL A 1 88 ? -34.832 6.138 16.800 1.00 72.94 88 VAL A O 1
ATOM 654 N N . PRO A 1 89 ? -35.076 7.339 14.908 1.00 70.25 89 PRO A N 1
ATOM 655 C CA . PRO A 1 89 ? -33.664 7.705 14.817 1.00 70.25 89 PRO A CA 1
ATOM 656 C C . PRO A 1 89 ? -33.219 8.466 16.069 1.00 70.25 89 PRO A C 1
ATOM 658 O O . PRO A 1 89 ? -33.701 9.564 16.344 1.00 70.25 89 PRO A O 1
ATOM 661 N N . VAL 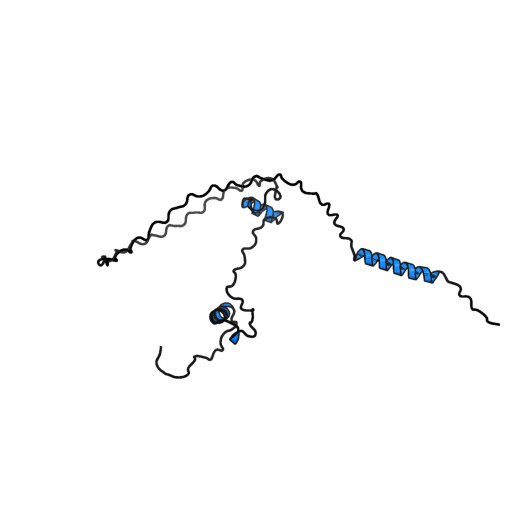A 1 90 ? -32.303 7.879 16.840 1.00 68.69 90 VAL A N 1
ATOM 662 C CA . VAL A 1 90 ? -31.697 8.553 17.991 1.00 68.69 90 VAL A CA 1
ATOM 663 C C . VAL A 1 90 ? -30.751 9.635 17.454 1.00 68.69 90 VAL A C 1
ATOM 665 O O . VAL A 1 90 ? -29.866 9.308 16.659 1.00 68.69 90 VAL A O 1
ATOM 668 N N . PRO A 1 91 ? -30.906 10.915 17.840 1.00 75.06 91 PRO A N 1
ATOM 669 C CA . PRO A 1 91 ? -29.988 11.965 17.416 1.00 75.06 91 PRO A CA 1
ATOM 670 C C . PRO A 1 91 ? -28.568 11.658 17.902 1.00 75.06 91 PRO A C 1
ATOM 672 O O . PRO A 1 91 ? -28.363 11.264 19.051 1.00 75.06 91 PRO A O 1
ATOM 675 N N . SER A 1 92 ? -27.585 11.831 17.015 1.00 65.25 92 SER A N 1
ATOM 676 C CA . SER A 1 92 ? -26.178 11.568 17.318 1.00 65.25 92 SER A CA 1
ATOM 677 C C . SER A 1 92 ? -25.722 12.364 18.554 1.00 65.25 92 SER A C 1
ATOM 679 O O . SER A 1 92 ? -25.996 13.566 18.634 1.00 65.25 92 SER A O 1
ATOM 681 N N . PRO A 1 93 ? -25.019 11.732 19.514 1.00 72.62 93 PRO A N 1
ATOM 682 C CA . PRO A 1 93 ? -24.489 12.433 20.675 1.00 72.62 93 PRO A CA 1
ATOM 683 C C . PRO A 1 93 ? -23.527 13.542 20.237 1.00 72.62 93 PRO A C 1
ATOM 685 O O . PRO A 1 93 ? -22.726 13.354 19.321 1.00 72.62 93 PRO A O 1
ATOM 688 N N . LYS A 1 94 ? -23.583 14.699 20.907 1.00 67.31 94 LYS A N 1
ATOM 689 C CA . LYS A 1 94 ? -22.600 15.772 20.701 1.00 67.31 94 LYS A CA 1
ATOM 690 C C . LYS A 1 94 ? -21.186 15.239 20.980 1.00 67.31 94 LYS A C 1
ATOM 692 O O . LYS A 1 94 ? -21.009 14.558 21.992 1.00 67.31 94 LYS A O 1
ATOM 697 N N . PRO A 1 95 ? -20.186 15.560 20.136 1.00 71.88 95 PRO A N 1
ATOM 698 C CA . PRO A 1 95 ? -18.796 15.224 20.410 1.00 71.88 95 PRO A CA 1
ATOM 699 C C . PRO A 1 95 ? -18.373 15.793 21.765 1.00 71.88 95 PRO A C 1
ATOM 701 O O . PRO A 1 95 ? -18.595 16.971 22.051 1.00 71.88 95 PRO A O 1
ATOM 704 N N . TRP A 1 96 ? -17.789 14.942 22.604 1.00 49.97 96 TRP A N 1
ATOM 705 C CA . TRP A 1 96 ? -17.233 15.352 23.887 1.00 49.97 96 TRP A CA 1
ATOM 706 C C . TRP A 1 96 ? -16.065 16.323 23.666 1.00 49.97 96 TRP A C 1
ATOM 708 O O . TRP A 1 96 ? -15.339 16.175 22.677 1.00 49.97 96 TRP A O 1
ATOM 718 N N . PRO A 1 97 ? -15.853 17.303 24.565 1.00 70.25 97 PRO A N 1
ATOM 719 C CA . PRO A 1 97 ? -14.670 18.151 24.518 1.00 70.25 97 PRO A CA 1
ATOM 720 C C . PRO A 1 97 ? -13.417 17.275 24.524 1.00 70.25 97 PRO A C 1
ATOM 722 O O . PRO A 1 97 ? -13.239 16.445 25.417 1.00 70.25 97 PRO A O 1
ATOM 725 N N . VAL A 1 98 ? -12.569 17.441 23.511 1.00 68.25 98 VAL A N 1
ATOM 726 C CA . VAL A 1 98 ? -11.289 16.736 23.439 1.00 68.25 98 VAL A CA 1
ATOM 727 C C . VAL A 1 98 ? -10.456 17.179 24.649 1.00 68.25 98 VAL A C 1
ATOM 729 O O . VAL A 1 98 ? -10.307 18.388 24.852 1.00 68.25 98 VAL A O 1
ATOM 732 N N . PRO A 1 99 ? -9.951 16.254 25.486 1.00 76.81 99 PRO A N 1
ATOM 733 C CA . PRO A 1 99 ? -9.121 16.623 26.626 1.00 76.81 99 PRO A CA 1
ATOM 734 C C . PRO A 1 99 ? -7.866 17.380 26.158 1.00 76.81 99 PRO A C 1
ATOM 736 O O . PRO A 1 99 ? -7.378 17.130 25.051 1.00 76.81 99 PRO A O 1
ATOM 739 N N . PRO A 1 100 ? -7.333 18.310 26.974 1.00 73.06 100 PRO A N 1
ATOM 740 C CA . PRO A 1 100 ? -6.127 19.050 26.623 1.00 73.06 100 PRO A CA 1
ATOM 741 C C . PRO A 1 100 ? -4.959 18.082 26.371 1.00 73.06 100 PRO A C 1
ATOM 743 O O . PRO A 1 100 ? -4.847 17.070 27.073 1.00 73.06 100 PRO A O 1
ATOM 746 N N . PRO A 1 101 ? -4.090 18.364 25.382 1.00 71.56 101 PRO A N 1
ATOM 747 C CA . PRO A 1 101 ? -2.966 17.496 25.061 1.00 71.56 101 PRO A CA 1
ATOM 748 C C . PRO A 1 101 ? -2.064 17.352 26.289 1.00 71.56 101 PRO A C 1
ATOM 750 O O . PRO A 1 101 ? -1.584 18.341 26.844 1.00 71.56 101 PRO A O 1
ATOM 753 N N . MET A 1 102 ? -1.861 16.110 26.731 1.00 53.44 102 MET A N 1
ATOM 754 C CA . MET A 1 102 ? -0.928 15.802 27.812 1.00 53.44 102 MET A CA 1
ATOM 755 C C . MET A 1 102 ? 0.499 16.214 27.404 1.00 53.44 102 MET A C 1
ATOM 757 O O . MET A 1 102 ? 0.832 16.145 26.216 1.00 53.44 102 MET A O 1
ATOM 761 N N . PRO A 1 103 ? 1.350 16.639 28.357 1.00 67.50 103 PRO A N 1
ATOM 762 C CA . PRO A 1 103 ? 2.731 16.991 28.060 1.00 67.50 103 PRO A CA 1
ATOM 763 C C . PRO A 1 103 ? 3.445 15.814 27.388 1.00 67.50 103 PRO A C 1
ATOM 765 O O . PRO A 1 103 ? 3.376 14.682 27.867 1.00 67.50 103 PRO A O 1
ATOM 768 N N . ALA A 1 104 ? 4.106 16.089 26.261 1.00 53.62 104 ALA A N 1
ATOM 769 C CA . ALA A 1 104 ? 4.835 15.081 25.505 1.00 53.62 104 ALA A CA 1
ATOM 770 C C . ALA A 1 104 ? 5.897 14.406 26.401 1.00 53.62 104 ALA A C 1
ATOM 772 O O . ALA A 1 104 ? 6.637 15.116 27.091 1.00 53.62 104 ALA A O 1
ATOM 773 N N . PRO A 1 105 ? 5.986 13.063 26.416 1.00 62.06 105 PRO A N 1
ATOM 774 C CA . PRO A 1 105 ? 6.988 12.364 27.207 1.00 62.06 105 PRO A CA 1
ATOM 775 C C . PRO A 1 105 ? 8.414 12.681 26.715 1.00 62.06 105 PRO A C 1
ATOM 777 O O . PRO A 1 105 ? 8.605 12.951 25.524 1.00 62.06 105 PRO A O 1
ATOM 780 N N . PRO A 1 106 ? 9.423 12.623 27.609 1.00 63.62 106 PRO A N 1
ATOM 781 C CA . PRO A 1 106 ? 10.827 12.805 27.258 1.00 63.62 106 PRO A CA 1
ATOM 782 C C . PRO A 1 106 ? 11.285 11.891 26.109 1.00 63.62 106 PRO A C 1
ATOM 784 O O . PRO A 1 106 ? 10.872 10.741 25.961 1.00 63.62 106 PRO A O 1
ATOM 787 N N . ASN A 1 107 ? 12.128 12.472 25.269 1.00 64.81 107 ASN A N 1
ATOM 788 C CA . ASN A 1 107 ? 12.561 12.060 23.940 1.00 64.81 107 ASN A CA 1
ATOM 789 C C . ASN A 1 107 ? 13.410 10.781 23.897 1.00 64.81 107 ASN A C 1
ATOM 791 O O . ASN A 1 107 ? 14.629 10.840 23.793 1.00 64.81 107 ASN A O 1
ATOM 795 N N . GLU A 1 108 ? 12.771 9.618 23.835 1.00 69.62 108 GLU A N 1
ATOM 796 C CA . GLU A 1 108 ? 13.489 8.350 23.649 1.00 69.62 108 GLU A CA 1
ATOM 797 C C . GLU A 1 108 ? 12.855 7.528 22.510 1.00 69.62 108 GLU A C 1
ATOM 799 O O . GLU A 1 108 ? 12.346 6.421 22.713 1.00 69.62 108 GLU A O 1
ATOM 804 N N . CYS A 1 109 ? 12.879 8.061 21.279 1.00 80.62 109 CYS A N 1
ATOM 805 C CA . CYS A 1 109 ? 12.482 7.340 20.052 1.00 80.62 109 CYS A CA 1
ATOM 806 C C . CYS A 1 109 ? 13.417 6.158 19.708 1.00 80.62 109 CYS A C 1
ATOM 808 O O . CYS A 1 109 ? 13.214 5.491 18.700 1.00 80.62 109 CYS A O 1
ATOM 810 N N . GLN A 1 110 ? 14.447 5.911 20.523 1.00 74.81 110 GLN A N 1
ATOM 811 C CA . GLN A 1 110 ? 15.383 4.790 20.407 1.00 74.81 110 GLN A CA 1
ATOM 812 C C . GLN A 1 110 ? 15.158 3.691 21.457 1.00 74.81 110 GLN A C 1
ATOM 814 O O . GLN A 1 110 ? 15.705 2.602 21.302 1.00 74.81 110 GLN A O 1
ATOM 819 N N . MET A 1 111 ? 14.342 3.928 22.493 1.00 68.75 111 MET A N 1
ATOM 820 C CA . MET A 1 111 ? 14.043 2.910 23.504 1.00 68.75 111 MET A CA 1
ATOM 821 C C . MET A 1 111 ? 12.770 2.124 23.174 1.00 68.75 111 MET A C 1
ATOM 823 O O . MET A 1 111 ? 11.684 2.700 23.034 1.00 68.75 111 MET A O 1
ATOM 827 N N . GLY A 1 112 ? 12.918 0.797 23.115 1.00 70.38 112 GLY A N 1
ATOM 828 C CA . GLY A 1 112 ? 11.863 -0.153 22.755 1.00 70.38 112 GLY A CA 1
ATOM 829 C C . GLY A 1 112 ? 11.596 -0.164 21.250 1.00 70.38 112 GLY A C 1
ATOM 830 O O . GLY A 1 112 ? 11.655 0.878 20.601 1.00 70.38 112 GLY A O 1
ATOM 831 N N . GLY A 1 113 ? 11.329 -1.336 20.675 1.00 80.19 113 GLY A N 1
ATOM 832 C CA . GLY A 1 113 ? 10.935 -1.437 19.268 1.00 80.19 113 GLY A CA 1
ATOM 833 C C . GLY A 1 113 ? 9.628 -0.683 19.001 1.00 80.19 113 GLY A C 1
ATOM 834 O O . GLY A 1 113 ? 8.823 -0.495 19.909 1.00 80.19 113 GLY A O 1
ATOM 835 N N . VAL A 1 114 ? 9.394 -0.273 17.751 1.00 81.31 114 VAL A N 1
ATOM 836 C CA . VAL A 1 114 ? 8.169 0.446 17.338 1.00 81.31 114 VAL A CA 1
ATOM 837 C C . VAL A 1 114 ? 6.878 -0.306 17.691 1.00 81.31 114 VAL A C 1
ATOM 839 O O . VAL A 1 114 ? 5.826 0.309 17.858 1.00 81.31 114 VAL A O 1
ATOM 842 N N . ASP A 1 115 ? 6.966 -1.624 17.868 1.00 84.69 115 ASP A N 1
ATOM 843 C CA . ASP A 1 115 ? 5.857 -2.498 18.253 1.00 84.69 115 ASP A CA 1
ATOM 844 C C . ASP A 1 115 ? 5.428 -2.315 19.714 1.00 84.69 115 ASP A C 1
ATOM 846 O O . ASP A 1 115 ? 4.271 -2.557 20.049 1.00 84.69 115 ASP A O 1
ATOM 850 N N . THR A 1 116 ? 6.328 -1.848 20.586 1.00 86.62 116 THR A N 1
ATOM 851 C CA . THR A 1 116 ? 6.033 -1.597 22.006 1.00 86.62 116 THR A CA 1
ATOM 852 C C . THR A 1 116 ? 5.624 -0.151 22.274 1.00 86.62 116 THR A C 1
ATOM 854 O O . THR A 1 116 ? 5.499 0.244 23.430 1.00 86.62 116 THR A O 1
ATOM 857 N N . TRP A 1 117 ? 5.506 0.678 21.234 1.00 85.75 117 TRP A N 1
ATOM 858 C CA . TRP A 1 117 ? 5.177 2.092 21.381 1.00 85.75 117 TRP A CA 1
ATOM 859 C C . TRP A 1 117 ? 3.667 2.307 21.416 1.00 85.75 117 TRP A C 1
ATOM 861 O O . TRP A 1 117 ? 2.937 1.813 20.554 1.00 85.75 117 TRP A O 1
ATOM 871 N N . ASP A 1 118 ? 3.229 3.147 22.351 1.00 88.12 118 ASP A N 1
ATOM 872 C CA . ASP A 1 118 ? 1.903 3.751 22.305 1.00 88.12 118 ASP A CA 1
ATOM 873 C C . ASP A 1 118 ? 1.752 4.644 21.066 1.00 88.12 118 ASP A C 1
ATOM 875 O O . ASP A 1 118 ? 2.722 5.222 20.557 1.00 88.12 118 ASP A O 1
ATOM 879 N N . GLU A 1 119 ? 0.513 4.810 20.603 1.00 84.06 119 GLU A N 1
ATOM 880 C CA . GLU A 1 119 ? 0.198 5.550 19.375 1.00 84.06 119 GLU A CA 1
ATOM 881 C C . GLU A 1 119 ? 0.738 6.991 19.400 1.00 8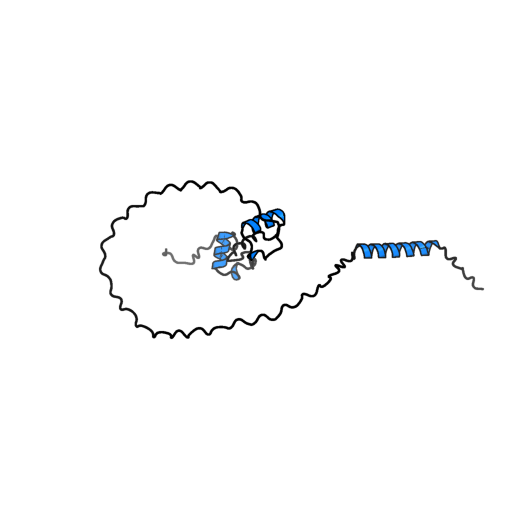4.06 119 GLU A C 1
ATOM 883 O O . GLU A 1 119 ? 1.305 7.474 18.422 1.00 84.06 119 GLU A O 1
ATOM 888 N N . ALA A 1 120 ? 0.678 7.660 20.554 1.00 84.12 120 ALA A N 1
ATOM 889 C CA . ALA A 1 120 ? 1.204 9.015 20.715 1.00 84.12 120 ALA A CA 1
ATOM 890 C C . ALA A 1 120 ? 2.725 9.103 20.473 1.00 84.12 120 ALA A C 1
ATOM 892 O O . ALA A 1 120 ? 3.207 10.067 19.869 1.00 84.12 120 ALA A O 1
ATOM 893 N N . LYS A 1 121 ? 3.487 8.083 20.896 1.00 82.69 121 LYS A N 1
ATOM 894 C CA . LYS A 1 121 ? 4.939 8.016 20.674 1.00 82.69 121 LYS A CA 1
ATOM 895 C C . LYS A 1 121 ? 5.247 7.779 19.194 1.00 82.69 121 LYS A C 1
ATOM 897 O O . LYS A 1 121 ? 6.140 8.434 18.659 1.00 82.69 121 LYS A O 1
ATOM 902 N N . LYS A 1 122 ? 4.468 6.926 18.515 1.00 87.38 122 LYS A N 1
ATOM 903 C CA . LYS A 1 122 ? 4.575 6.696 17.061 1.00 87.38 122 LYS A CA 1
ATOM 904 C C . LYS A 1 122 ? 4.341 7.979 16.267 1.00 87.38 122 LYS A C 1
ATOM 906 O O . LYS A 1 122 ? 5.168 8.325 15.427 1.00 87.38 122 LYS A O 1
ATOM 911 N N . VAL A 1 123 ? 3.285 8.733 16.581 1.00 87.50 123 VAL A N 1
ATOM 912 C CA . VAL A 1 123 ? 2.968 9.993 15.884 1.00 87.50 123 VAL A CA 1
ATOM 913 C C . VAL A 1 123 ? 4.075 11.032 16.071 1.00 87.50 123 VAL A C 1
ATOM 915 O O . VAL A 1 123 ? 4.550 11.608 15.091 1.00 87.50 123 VAL A O 1
ATOM 918 N N . PHE A 1 124 ? 4.532 11.254 17.306 1.00 85.62 124 PHE A N 1
ATOM 919 C CA . PHE A 1 124 ? 5.579 12.241 17.581 1.00 85.62 12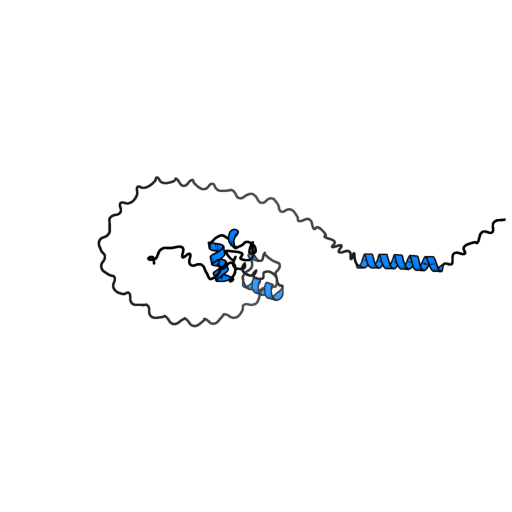4 PHE A CA 1
ATOM 920 C C . PHE A 1 124 ? 6.923 11.859 16.941 1.00 85.62 124 PHE A C 1
ATOM 922 O O . PHE A 1 124 ? 7.544 12.680 16.260 1.00 85.62 124 PHE A O 1
ATOM 929 N N . CYS A 1 125 ? 7.362 10.609 17.115 1.00 88.19 125 CYS A N 1
ATOM 930 C CA . CYS A 1 125 ? 8.627 10.134 16.557 1.00 88.19 125 CYS A CA 1
ATOM 931 C C . CYS A 1 125 ? 8.600 10.085 15.022 1.00 88.19 125 CYS A C 1
ATOM 933 O O . CYS A 1 125 ? 9.608 10.411 14.392 1.00 88.19 125 CYS A O 1
ATOM 935 N N . CYS A 1 126 ? 7.451 9.783 14.413 1.00 90.31 126 CYS A N 1
ATOM 936 C CA . CYS A 1 126 ? 7.274 9.864 12.968 1.00 90.31 126 CYS A CA 1
ATOM 937 C C . CYS A 1 126 ? 7.368 11.311 12.463 1.00 90.31 126 CYS A C 1
ATOM 939 O O . CYS A 1 126 ? 8.113 11.590 11.524 1.00 90.31 126 CYS A O 1
ATOM 941 N N . ALA A 1 127 ? 6.661 12.245 13.108 1.00 86.94 127 ALA A N 1
ATOM 942 C CA . ALA A 1 127 ? 6.620 13.644 12.686 1.00 86.94 127 ALA A CA 1
ATOM 943 C C . ALA A 1 127 ? 7.970 14.359 12.849 1.00 86.94 127 ALA A C 1
ATOM 945 O O . ALA A 1 127 ? 8.318 15.214 12.036 1.00 86.94 127 ALA A O 1
ATOM 946 N N . LYS A 1 128 ? 8.722 14.033 13.907 1.00 86.81 128 LYS A N 1
ATOM 947 C CA . LYS A 1 128 ? 9.970 14.728 14.252 1.00 86.81 128 LYS A CA 1
ATOM 948 C C . LYS A 1 128 ? 11.229 14.040 13.719 1.00 86.81 128 LYS A C 1
ATOM 950 O O . LYS A 1 128 ? 12.181 14.738 13.380 1.00 86.81 128 LYS A O 1
ATOM 955 N N . TYR A 1 129 ? 11.243 12.707 13.677 1.00 87.69 129 TYR A N 1
ATOM 956 C CA . TYR A 1 129 ? 12.442 11.902 13.402 1.00 87.69 129 TYR A CA 1
ATOM 957 C C . TYR A 1 129 ? 12.239 10.837 12.314 1.00 87.69 129 TYR A C 1
ATOM 959 O O . TYR A 1 129 ? 13.168 10.083 12.044 1.00 87.69 129 TYR A O 1
ATOM 967 N N . HIS A 1 130 ? 11.050 10.750 11.704 1.00 86.88 130 HIS A N 1
ATOM 968 C CA . HIS A 1 130 ? 10.696 9.761 10.673 1.00 86.88 130 HIS A CA 1
ATOM 969 C C . HIS A 1 130 ? 10.859 8.289 11.092 1.00 86.88 130 HIS A C 1
ATOM 971 O O . HIS A 1 130 ? 10.907 7.396 10.249 1.00 86.88 130 HIS A O 1
ATOM 977 N N . ASN A 1 131 ? 10.875 8.024 12.400 1.00 85.38 131 ASN A N 1
ATOM 978 C CA . ASN A 1 131 ? 10.970 6.682 12.967 1.00 85.38 131 ASN A CA 1
ATOM 979 C C . ASN A 1 131 ? 9.595 6.214 13.450 1.00 85.38 131 ASN A C 1
ATOM 981 O O . ASN A 1 131 ? 8.877 6.970 14.103 1.00 85.38 131 ASN A O 1
ATOM 985 N N . GLY A 1 132 ? 9.238 4.957 13.169 1.00 83.69 132 GLY A N 1
ATOM 986 C CA . GLY A 1 132 ? 7.968 4.373 13.620 1.00 83.69 132 GLY A CA 1
ATOM 987 C C . GLY A 1 132 ? 6.719 4.973 12.969 1.00 83.69 132 GLY A C 1
ATOM 988 O O . GLY A 1 132 ? 5.640 4.902 13.550 1.00 83.69 132 GLY A O 1
ATOM 989 N N . CYS A 1 133 ? 6.850 5.563 11.776 1.00 89.00 133 CYS A N 1
ATOM 990 C CA . CYS A 1 133 ? 5.696 5.969 10.979 1.00 89.00 133 CYS A CA 1
ATOM 991 C C . CYS A 1 133 ? 4.818 4.757 10.644 1.00 89.00 133 CYS A C 1
ATOM 993 O O . CYS A 1 133 ? 5.371 3.691 10.346 1.00 89.00 133 CYS A O 1
ATOM 995 N N . PRO A 1 134 ? 3.477 4.903 10.646 1.00 83.00 134 PRO A N 1
ATOM 996 C CA . PRO A 1 134 ? 2.603 3.843 10.172 1.00 83.00 134 PRO A CA 1
ATOM 997 C C . PRO A 1 134 ? 3.025 3.513 8.744 1.00 83.00 134 PRO A C 1
ATOM 999 O O . PRO A 1 134 ? 2.990 4.369 7.856 1.00 83.00 134 PRO A O 1
ATOM 1002 N N . THR A 1 135 ? 3.501 2.287 8.531 1.00 78.38 135 THR A N 1
ATOM 1003 C CA . THR A 1 135 ? 3.766 1.815 7.178 1.00 78.38 135 THR A CA 1
ATOM 1004 C C . THR A 1 135 ? 2.437 1.889 6.446 1.00 78.38 135 THR A C 1
ATOM 1006 O O . THR A 1 135 ? 1.425 1.429 6.982 1.00 78.38 135 THR A O 1
ATOM 1009 N N . ALA A 1 136 ? 2.420 2.541 5.279 1.00 71.06 136 ALA A N 1
ATOM 1010 C CA . ALA A 1 136 ? 1.215 2.640 4.469 1.00 71.06 136 ALA A CA 1
ATOM 1011 C C . ALA A 1 136 ? 0.572 1.252 4.399 1.00 71.06 136 ALA A C 1
ATOM 1013 O O . ALA A 1 136 ? 1.277 0.268 4.150 1.00 71.06 136 ALA A O 1
ATOM 1014 N N . ALA A 1 137 ? -0.731 1.176 4.696 1.00 68.94 137 ALA A N 1
ATOM 1015 C CA . ALA A 1 137 ? -1.459 -0.082 4.635 1.00 68.94 137 ALA A CA 1
ATOM 1016 C C . ALA A 1 137 ? -1.114 -0.769 3.306 1.00 68.94 137 ALA A C 1
ATOM 1018 O O . ALA A 1 137 ? -1.047 -0.070 2.285 1.00 68.94 137 ALA A O 1
ATOM 1019 N N . PRO A 1 138 ? -0.834 -2.088 3.303 1.00 65.62 138 PRO A N 1
ATOM 1020 C CA . PRO A 1 138 ? -0.495 -2.779 2.072 1.00 65.62 138 PRO A CA 1
ATOM 1021 C C . PRO A 1 138 ? -1.569 -2.446 1.043 1.00 65.62 138 PRO A C 1
ATOM 1023 O O . PRO A 1 138 ? -2.764 -2.527 1.341 1.00 65.62 138 PRO A O 1
ATOM 1026 N N . ALA A 1 139 ? -1.132 -1.985 -0.132 1.00 64.62 139 ALA A N 1
ATOM 1027 C CA . ALA A 1 139 ? -2.047 -1.658 -1.212 1.00 64.62 139 ALA A CA 1
ATOM 1028 C C . ALA A 1 139 ? -3.001 -2.847 -1.412 1.00 64.62 139 ALA A C 1
ATOM 1030 O O . ALA A 1 139 ? -2.556 -3.994 -1.281 1.00 64.62 139 ALA A O 1
ATOM 1031 N N . PRO A 1 140 ? -4.295 -2.606 -1.692 1.00 65.81 140 PRO A N 1
ATOM 1032 C CA . PRO A 1 140 ? -5.232 -3.692 -1.921 1.00 65.81 140 PRO A CA 1
ATOM 1033 C C . PRO A 1 140 ? -4.642 -4.612 -2.987 1.00 65.81 140 PRO A C 1
ATOM 1035 O O . PRO A 1 140 ? -4.359 -4.182 -4.107 1.00 65.81 140 PRO A O 1
ATOM 1038 N N . VAL A 1 141 ? -4.392 -5.867 -2.610 1.00 69.38 141 VAL A N 1
ATOM 1039 C CA . VAL A 1 141 ? -3.912 -6.882 -3.541 1.00 69.38 141 VAL A CA 1
ATOM 1040 C C . VAL A 1 141 ? -5.017 -7.091 -4.567 1.00 69.38 141 VAL A C 1
ATOM 1042 O O . VAL A 1 141 ? -6.056 -7.681 -4.278 1.00 69.38 141 VAL A O 1
ATOM 1045 N N . MET A 1 142 ? -4.836 -6.518 -5.756 1.00 71.50 142 MET A N 1
ATOM 1046 C CA . MET A 1 142 ? -5.778 -6.706 -6.851 1.00 71.50 142 MET A CA 1
ATOM 1047 C C . MET A 1 142 ? -5.840 -8.212 -7.148 1.00 71.50 142 MET A C 1
ATOM 1049 O O . MET A 1 142 ? -4.792 -8.807 -7.401 1.00 71.50 142 MET A O 1
ATOM 1053 N N . PRO A 1 143 ? -7.028 -8.847 -7.123 1.00 84.38 143 PRO A N 1
ATOM 1054 C CA . PRO A 1 143 ? -7.153 -10.298 -7.289 1.00 84.38 143 PRO A CA 1
ATOM 1055 C C . PRO A 1 143 ? -6.576 -10.815 -8.613 1.00 84.38 143 PRO A C 1
ATOM 1057 O O . PRO A 1 143 ? -6.204 -11.982 -8.719 1.00 84.38 143 PRO A O 1
ATOM 1060 N N . TYR A 1 144 ? -6.493 -9.942 -9.622 1.00 89.94 144 TYR A N 1
ATOM 1061 C CA . TYR A 1 144 ? -5.938 -10.245 -10.931 1.00 89.94 144 TYR A CA 1
ATOM 1062 C C . TYR A 1 144 ? -5.025 -9.120 -11.427 1.00 89.94 144 TYR A C 1
ATOM 1064 O O . TYR A 1 144 ? -5.419 -7.956 -11.477 1.00 89.94 144 TYR A O 1
ATOM 1072 N N . ASP A 1 145 ? -3.826 -9.482 -11.885 1.00 91.56 145 ASP A N 1
ATOM 1073 C CA . ASP A 1 145 ? -2.951 -8.575 -12.631 1.00 91.56 145 ASP A CA 1
ATOM 1074 C C . ASP A 1 145 ? -3.333 -8.569 -14.121 1.00 91.56 145 ASP A C 1
ATOM 1076 O O . ASP A 1 145 ? -3.045 -9.519 -14.857 1.00 91.56 145 ASP A O 1
ATOM 1080 N N . CYS A 1 146 ? -3.976 -7.492 -14.574 1.00 94.38 146 CYS A N 1
ATOM 1081 C CA . CYS A 1 146 ? -4.417 -7.309 -15.961 1.00 94.38 146 CYS A CA 1
ATOM 1082 C C . CYS A 1 146 ? -3.295 -6.963 -16.950 1.00 94.38 146 CYS A C 1
ATOM 1084 O O . CYS A 1 146 ? -3.549 -6.901 -18.153 1.00 94.38 146 CYS A O 1
ATOM 1086 N N . ASN A 1 147 ? -2.066 -6.738 -16.484 1.00 93.50 147 ASN A N 1
ATOM 1087 C CA . ASN A 1 147 ? -0.906 -6.535 -17.351 1.00 93.50 147 ASN A CA 1
ATOM 1088 C C . ASN A 1 147 ? -0.165 -7.855 -17.600 1.00 93.50 147 ASN A C 1
ATOM 1090 O O . ASN A 1 147 ? 0.354 -8.078 -18.698 1.00 93.50 147 ASN A O 1
ATOM 1094 N N . ALA A 1 148 ? -0.181 -8.770 -16.627 1.00 92.81 148 ALA A N 1
ATOM 1095 C CA . ALA A 1 148 ? 0.440 -10.084 -16.755 1.00 92.81 148 ALA A CA 1
ATOM 1096 C C . ALA A 1 148 ? -0.168 -10.903 -17.907 1.00 92.81 148 ALA A C 1
ATOM 1098 O O . ALA A 1 148 ? -1.326 -11.342 -17.861 1.00 92.81 148 ALA A O 1
ATOM 1099 N N . GLY A 1 149 ? 0.639 -11.136 -18.945 1.00 92.25 149 GLY A N 1
ATOM 1100 C CA . GLY A 1 149 ? 0.254 -11.926 -20.115 1.00 92.25 149 GLY A CA 1
ATOM 1101 C C . GLY A 1 149 ? -0.778 -11.248 -21.018 1.00 92.25 149 GLY A C 1
ATOM 1102 O O . GLY A 1 149 ? -1.470 -11.947 -21.754 1.00 92.25 149 GLY A O 1
ATOM 1103 N N . PHE A 1 150 ? -0.910 -9.915 -20.968 1.00 94.19 150 PHE A N 1
ATOM 1104 C CA . PHE A 1 150 ? -1.905 -9.196 -21.771 1.00 94.19 150 PHE A CA 1
ATOM 1105 C C . PHE A 1 150 ? -1.756 -9.448 -23.280 1.00 94.19 150 PHE A C 1
ATOM 1107 O O . PHE A 1 150 ? -2.756 -9.591 -23.965 1.00 94.19 150 PHE A O 1
ATOM 1114 N N . ALA A 1 151 ? -0.537 -9.594 -23.807 1.00 94.31 151 ALA A N 1
ATOM 1115 C CA . ALA A 1 151 ? -0.312 -9.835 -25.239 1.00 94.31 151 ALA A CA 1
ATOM 1116 C C . ALA A 1 151 ? -1.005 -11.103 -25.782 1.00 94.31 151 ALA A C 1
ATOM 1118 O O . ALA A 1 151 ? -1.367 -11.147 -26.952 1.00 94.31 151 ALA A O 1
ATOM 1119 N N . ASN A 1 152 ? -1.224 -12.112 -24.934 1.00 94.19 152 ASN A N 1
ATOM 1120 C CA . ASN A 1 152 ? -1.924 -13.348 -25.287 1.00 94.19 152 ASN A CA 1
ATOM 1121 C C . ASN A 1 152 ? -3.150 -13.564 -24.385 1.00 94.19 152 ASN A C 1
ATOM 1123 O O . ASN A 1 152 ? -3.467 -14.687 -24.000 1.00 94.19 152 ASN A O 1
ATOM 1127 N N . TRP A 1 153 ? -3.832 -12.488 -23.989 1.00 93.50 153 TRP A N 1
ATOM 1128 C CA . TRP A 1 153 ? -4.932 -12.563 -23.026 1.00 93.50 153 TRP A CA 1
ATOM 1129 C C . TRP A 1 153 ? -6.080 -13.470 -23.504 1.00 93.50 153 TRP A C 1
ATOM 1131 O O . TRP A 1 153 ? -6.719 -14.144 -22.697 1.00 93.50 153 TRP A O 1
ATOM 1141 N N . GLN A 1 154 ? -6.322 -13.530 -24.818 1.00 91.44 154 GLN A N 1
ATOM 1142 C CA . GLN A 1 154 ? -7.417 -14.301 -25.412 1.00 91.44 154 GLN A CA 1
ATOM 1143 C C . GLN A 1 154 ? -7.286 -15.805 -25.157 1.00 91.44 154 GLN A C 1
ATOM 1145 O O . GLN A 1 154 ? -8.279 -16.434 -24.800 1.00 91.44 154 GLN A O 1
ATOM 1150 N N . ALA A 1 155 ? -6.085 -16.377 -25.262 1.00 90.81 155 ALA A N 1
ATOM 1151 C CA . ALA A 1 155 ? -5.850 -17.792 -24.963 1.00 90.81 155 ALA A CA 1
ATOM 1152 C C . ALA A 1 155 ? -5.291 -18.016 -23.547 1.00 90.81 155 ALA A C 1
ATOM 1154 O O . ALA A 1 155 ? -5.556 -19.041 -22.928 1.00 90.81 155 ALA A O 1
ATOM 1155 N N . GLY A 1 156 ? -4.527 -17.054 -23.023 1.00 89.50 156 GLY A N 1
ATOM 1156 C CA . GLY A 1 156 ? -3.756 -17.196 -21.788 1.00 89.50 156 GLY A CA 1
ATOM 1157 C C . GLY A 1 156 ? -4.470 -16.761 -20.510 1.00 89.50 156 GLY A C 1
ATOM 1158 O O . GLY A 1 156 ? -4.014 -17.106 -19.421 1.00 89.50 156 GLY A O 1
ATOM 1159 N N . TRP A 1 157 ? -5.564 -15.996 -20.589 1.00 94.56 157 TRP A N 1
ATOM 1160 C CA . TRP A 1 157 ? -6.330 -15.627 -19.395 1.00 94.56 157 TRP A CA 1
ATOM 1161 C C . TRP A 1 157 ? -7.505 -16.570 -19.156 1.00 94.56 157 TRP A C 1
ATOM 1163 O O . TRP A 1 157 ? -8.251 -16.925 -20.073 1.00 94.56 157 TRP A O 1
ATOM 1173 N N . SER A 1 158 ? -7.723 -16.896 -17.883 1.00 92.38 158 SER A N 1
ATOM 1174 C CA . SER A 1 158 ? -8.942 -17.558 -17.433 1.00 92.38 158 SER A CA 1
ATOM 1175 C C . SER A 1 158 ? -10.162 -16.648 -17.641 1.00 92.38 158 SER A C 1
ATOM 1177 O O . SER A 1 158 ? -10.056 -15.418 -17.599 1.00 92.38 158 SER A O 1
ATOM 1179 N N . ALA A 1 159 ? -11.339 -17.245 -17.852 1.00 89.44 159 ALA A N 1
ATOM 1180 C CA . ALA A 1 159 ? -12.605 -16.518 -17.980 1.00 89.44 159 ALA A CA 1
ATOM 1181 C C . ALA A 1 159 ? -12.850 -15.473 -16.862 1.00 89.44 159 ALA A C 1
ATOM 1183 O O . ALA A 1 159 ? -13.159 -14.328 -17.201 1.00 89.44 159 ALA A O 1
ATOM 1184 N N . PRO A 1 160 ? -12.640 -15.775 -15.559 1.00 89.31 160 PRO A N 1
ATOM 1185 C CA . PRO A 1 160 ? -12.838 -14.782 -14.501 1.00 89.31 160 PRO A CA 1
ATOM 1186 C C . PRO A 1 160 ? -11.838 -13.621 -14.568 1.00 89.31 160 PRO A C 1
ATOM 1188 O O . PRO A 1 160 ? -12.223 -12.479 -14.327 1.00 89.31 160 PRO A O 1
ATOM 1191 N N . LYS A 1 161 ? -10.581 -13.872 -14.962 1.00 92.44 161 LYS A N 1
ATOM 1192 C CA . LYS A 1 161 ? -9.582 -12.810 -15.145 1.00 92.44 161 LYS A CA 1
ATOM 1193 C C . LYS A 1 161 ? -9.980 -11.863 -16.279 1.00 92.44 161 LYS A C 1
ATOM 1195 O O . LYS A 1 161 ? -9.902 -10.652 -16.105 1.00 92.44 161 LYS A O 1
ATOM 1200 N N . LYS A 1 162 ? -10.453 -12.397 -17.412 1.00 91.94 162 LYS A N 1
ATOM 1201 C CA . LYS A 1 162 ? -10.953 -11.600 -18.551 1.00 91.94 162 LYS A CA 1
ATOM 1202 C C . LYS A 1 162 ? -12.127 -10.712 -18.150 1.00 91.94 162 LYS A C 1
ATOM 1204 O O . LYS A 1 162 ? -12.079 -9.508 -18.380 1.00 91.94 162 LYS A O 1
ATOM 1209 N N . ALA A 1 163 ? -13.140 -11.290 -17.504 1.00 90.75 163 ALA A N 1
ATOM 1210 C CA . ALA A 1 163 ? -14.318 -10.551 -17.057 1.00 90.75 163 ALA A CA 1
ATOM 1211 C C . ALA A 1 163 ? -13.947 -9.438 -16.064 1.00 90.75 163 ALA A C 1
ATOM 1213 O O . ALA A 1 163 ? -14.365 -8.291 -16.221 1.00 90.75 163 ALA A O 1
ATOM 1214 N N . TRP A 1 164 ? -13.100 -9.756 -15.082 1.00 92.00 164 TRP A N 1
ATOM 1215 C CA . TRP A 1 164 ? -12.685 -8.792 -14.072 1.00 92.00 164 TRP A CA 1
ATOM 1216 C C . TRP A 1 164 ? -11.837 -7.662 -14.666 1.00 92.00 164 TRP A C 1
ATOM 1218 O O . TRP A 1 164 ? -12.119 -6.489 -14.418 1.00 92.00 164 TRP A O 1
ATOM 1228 N N . CYS A 1 165 ? -10.848 -7.998 -15.498 1.00 93.62 165 CYS A N 1
ATOM 1229 C CA . CYS A 1 165 ? -9.988 -7.014 -16.149 1.00 93.62 165 CYS A CA 1
ATOM 1230 C C . CYS A 1 165 ? -10.749 -6.130 -17.135 1.00 93.62 165 CYS A C 1
ATOM 1232 O O . CYS A 1 165 ? -10.466 -4.930 -17.201 1.00 93.62 165 CYS A O 1
ATOM 1234 N N . CYS A 1 166 ? -11.741 -6.677 -17.838 1.00 93.44 166 CYS A N 1
ATOM 1235 C CA . CYS A 1 166 ? -12.600 -5.893 -18.713 1.00 93.44 166 CYS A CA 1
ATOM 1236 C C . CYS A 1 166 ? -13.434 -4.887 -17.902 1.00 93.44 166 CYS A C 1
ATOM 1238 O O . CYS A 1 166 ? -13.441 -3.705 -18.233 1.00 93.44 166 CYS A O 1
ATOM 1240 N N . ALA A 1 167 ? -14.041 -5.318 -16.790 1.00 91.00 167 ALA A N 1
ATOM 1241 C CA . ALA A 1 167 ? -14.878 -4.458 -15.949 1.00 91.00 167 ALA A CA 1
ATOM 1242 C C . ALA A 1 167 ? -14.099 -3.368 -15.184 1.00 91.00 167 ALA A C 1
ATOM 1244 O O . ALA A 1 167 ? -14.597 -2.256 -15.040 1.00 91.00 167 ALA A O 1
ATOM 1245 N N . HIS A 1 168 ? -12.889 -3.666 -14.694 1.00 90.62 168 HIS A N 1
ATOM 1246 C CA . HIS A 1 168 ? -12.138 -2.749 -13.818 1.00 90.62 168 HIS A CA 1
ATOM 1247 C C . HIS A 1 168 ? -11.074 -1.930 -14.551 1.00 90.62 168 HIS A C 1
ATOM 1249 O O . HIS A 1 168 ? -10.746 -0.827 -14.122 1.00 90.62 168 HIS A O 1
ATOM 1255 N N . THR A 1 169 ? -10.499 -2.468 -15.631 1.00 90.56 169 THR A N 1
ATOM 1256 C CA . THR A 1 169 ? -9.364 -1.837 -16.332 1.00 90.56 169 THR A CA 1
ATOM 1257 C C . THR A 1 169 ? -9.615 -1.613 -17.822 1.00 90.56 169 THR A C 1
ATOM 1259 O O . THR A 1 169 ? -8.751 -1.055 -18.496 1.00 90.56 169 THR A O 1
ATOM 1262 N N . GLY A 1 170 ? -10.760 -2.060 -18.360 1.00 90.44 170 GLY A N 1
ATOM 1263 C CA . GLY A 1 170 ? -11.068 -1.984 -19.793 1.00 90.44 170 GLY A CA 1
ATOM 1264 C C . GLY A 1 170 ? -10.165 -2.859 -20.671 1.00 90.44 170 GLY A C 1
ATOM 1265 O O . GLY A 1 170 ? -10.095 -2.659 -21.882 1.00 90.44 170 GLY A O 1
ATOM 1266 N N . ARG A 1 171 ? -9.433 -3.813 -20.081 1.00 91.19 171 ARG A N 1
ATOM 1267 C CA . ARG A 1 171 ? -8.483 -4.682 -20.789 1.00 91.19 171 ARG A CA 1
ATOM 1268 C C . ARG A 1 171 ? -9.033 -6.087 -20.942 1.00 91.19 171 ARG A C 1
ATOM 1270 O O . ARG A 1 171 ? -9.593 -6.650 -20.010 1.00 91.19 171 ARG A O 1
ATOM 1277 N N . GLY A 1 172 ? -8.777 -6.685 -22.100 1.00 89.31 172 GLY A N 1
ATOM 1278 C CA . GLY A 1 172 ? -9.165 -8.067 -22.368 1.00 89.31 172 GLY A CA 1
ATOM 1279 C C . GLY A 1 172 ? -10.675 -8.241 -22.507 1.00 89.31 172 GLY A C 1
ATOM 1280 O O . GLY A 1 172 ? -11.220 -9.278 -22.137 1.00 89.31 172 GLY A O 1
ATOM 1281 N N . CYS A 1 173 ? -11.356 -7.206 -22.999 1.00 91.31 173 CYS A N 1
ATOM 1282 C CA . CYS A 1 173 ? -12.760 -7.300 -23.356 1.00 91.31 173 CYS A CA 1
ATOM 1283 C C . CYS A 1 173 ? -12.910 -8.093 -24.661 1.00 91.31 173 CYS A C 1
ATOM 1285 O O . CYS A 1 173 ? -12.124 -7.884 -25.593 1.00 91.31 173 CYS A O 1
ATOM 1287 N N . PRO A 1 174 ? -13.900 -8.996 -24.756 1.00 81.69 174 PRO A N 1
ATOM 1288 C CA . PRO A 1 174 ? -14.241 -9.610 -26.030 1.00 81.69 174 PRO A CA 1
ATOM 1289 C C . PRO A 1 174 ? -14.621 -8.516 -27.045 1.00 81.69 174 PRO A C 1
ATOM 1291 O O . PRO A 1 174 ? -15.156 -7.476 -26.644 1.00 81.69 174 PRO A O 1
ATOM 1294 N N . PRO A 1 175 ? -14.340 -8.707 -28.347 1.00 77.31 175 PRO A N 1
ATOM 1295 C CA . PRO A 1 175 ? -14.804 -7.778 -29.368 1.00 77.31 175 PRO A CA 1
ATOM 1296 C C . PRO A 1 175 ? -16.330 -7.650 -29.275 1.00 77.31 175 PRO A C 1
ATOM 1298 O O . PRO A 1 175 ? -17.036 -8.651 -29.148 1.00 77.31 175 PRO A O 1
ATOM 1301 N N . ALA A 1 176 ? -16.830 -6.412 -29.299 1.00 66.88 176 ALA A N 1
ATOM 1302 C CA . ALA A 1 176 ? -18.255 -6.102 -29.280 1.00 66.88 176 ALA A CA 1
ATOM 1303 C C . ALA A 1 176 ? -18.905 -6.609 -30.578 1.00 66.88 176 ALA A C 1
ATOM 1305 O O . ALA A 1 176 ? -19.000 -5.886 -31.563 1.00 66.88 176 ALA A O 1
ATOM 1306 N N . GLY A 1 177 ? -19.255 -7.891 -30.616 1.00 65.19 177 GLY A N 1
ATOM 1307 C CA . GLY A 1 177 ? -19.721 -8.531 -31.844 1.00 65.19 177 GLY A CA 1
ATOM 1308 C C . GLY A 1 177 ? -19.851 -10.042 -31.737 1.00 65.19 177 GLY A C 1
ATOM 1309 O O . GLY A 1 177 ? -19.506 -10.750 -32.674 1.00 65.19 177 GLY A O 1
ATOM 1310 N N . GLY A 1 178 ? -20.313 -10.540 -30.592 1.00 54.66 178 GLY A N 1
ATOM 1311 C CA . GLY A 1 178 ? -20.460 -11.971 -30.382 1.00 54.66 178 GLY A CA 1
ATOM 1312 C C . GLY A 1 178 ? -21.427 -12.293 -29.263 1.00 54.66 178 GLY A C 1
ATOM 1313 O O . GLY A 1 178 ? -21.054 -12.917 -28.278 1.00 54.66 178 GLY A O 1
ATOM 1314 N N . CYS A 1 179 ? -22.693 -11.922 -29.443 1.00 50.41 179 CYS A N 1
ATOM 1315 C CA . CYS A 1 179 ? -23.717 -12.919 -29.179 1.00 50.41 179 CYS A CA 1
ATOM 1316 C C . CYS A 1 179 ? -23.284 -14.140 -30.004 1.00 50.41 179 CYS A C 1
ATOM 1318 O O . CYS A 1 179 ? -23.215 -14.034 -31.233 1.00 50.41 179 CYS A O 1
ATOM 1320 N N . GLU A 1 180 ? -22.933 -15.261 -29.376 1.00 52.50 180 GLU A N 1
ATOM 1321 C CA . GLU A 1 180 ? -22.918 -16.528 -30.100 1.00 52.50 180 GLU A CA 1
ATOM 1322 C C . GLU A 1 180 ? -24.357 -16.804 -30.534 1.00 52.50 180 GLU A C 1
ATOM 1324 O O . GLU A 1 180 ? -25.148 -17.435 -29.848 1.00 52.50 180 GLU A O 1
ATOM 1329 N N . THR A 1 181 ? -24.716 -16.248 -31.684 1.00 53.12 181 THR A N 1
ATOM 1330 C CA . THR A 1 181 ? -25.923 -16.598 -32.417 1.00 53.12 181 THR A CA 1
ATOM 1331 C C . THR A 1 181 ? -25.455 -17.532 -33.516 1.00 53.12 181 THR A C 1
ATOM 1333 O O . THR A 1 181 ? -25.342 -17.154 -34.675 1.00 53.12 181 THR A O 1
ATOM 1336 N N . THR A 1 182 ? -25.125 -18.765 -33.137 1.00 55.78 182 THR A N 1
ATOM 1337 C CA . THR A 1 182 ? -25.217 -19.886 -34.074 1.00 55.78 182 THR A CA 1
ATOM 1338 C C . THR A 1 182 ? -26.414 -20.727 -33.648 1.00 55.78 182 THR A C 1
ATOM 1340 O O . THR A 1 182 ? -26.308 -21.705 -32.922 1.00 55.78 182 THR A O 1
ATOM 1343 N N . SER A 1 183 ? -27.571 -20.228 -34.096 1.00 60.00 183 SER A N 1
ATOM 1344 C CA . SER A 1 183 ? -28.808 -20.945 -34.427 1.00 60.00 183 SER A CA 1
ATOM 1345 C C . SER A 1 183 ? -29.490 -21.823 -33.365 1.00 60.00 183 SER A C 1
ATOM 1347 O O . SER A 1 183 ? -29.305 -23.036 -33.353 1.00 60.00 183 SER A O 1
ATOM 1349 N N . ALA A 1 184 ? -30.440 -21.238 -32.631 1.00 51.19 184 ALA A N 1
ATOM 1350 C CA . ALA A 1 184 ? -31.881 -21.479 -32.813 1.00 51.19 184 ALA A CA 1
ATOM 1351 C C . ALA A 1 184 ? -32.683 -20.365 -32.100 1.00 51.19 184 ALA A C 1
ATOM 1353 O O . ALA A 1 184 ? -32.216 -19.849 -31.085 1.00 51.19 184 ALA A O 1
ATOM 1354 N N . PRO A 1 185 ? -33.841 -19.936 -32.638 1.00 70.31 185 PRO A N 1
ATOM 1355 C CA . PRO A 1 185 ? -34.714 -18.979 -31.967 1.00 70.31 185 PRO A CA 1
ATOM 1356 C C . PRO A 1 185 ? -35.422 -19.680 -30.796 1.00 70.31 185 PRO A C 1
ATOM 1358 O O . PRO A 1 185 ? -35.674 -20.875 -30.882 1.00 70.31 185 PRO A O 1
ATOM 1361 N N . TYR A 1 186 ? -35.781 -18.922 -29.758 1.00 60.91 186 TYR A N 1
ATOM 1362 C CA . TYR A 1 186 ? -36.462 -19.345 -28.516 1.00 60.91 186 TYR A CA 1
ATOM 1363 C C . TYR A 1 186 ? -35.560 -19.929 -27.408 1.00 60.91 186 TYR A C 1
ATOM 1365 O O . TYR A 1 186 ? -35.578 -21.120 -27.140 1.00 60.91 186 TYR A O 1
ATOM 1373 N N . ASP A 1 187 ? -34.796 -19.049 -26.761 1.00 62.72 187 ASP A N 1
ATOM 1374 C CA . ASP A 1 187 ? -34.535 -18.997 -25.307 1.00 62.72 187 ASP A CA 1
ATOM 1375 C C . ASP A 1 187 ? -33.620 -17.770 -25.114 1.00 62.72 187 ASP A C 1
ATOM 1377 O O . ASP A 1 187 ? -32.521 -17.710 -25.662 1.00 62.72 187 ASP A O 1
ATOM 1381 N N . CYS A 1 188 ? -34.043 -16.673 -24.490 1.00 52.50 188 CYS A N 1
ATOM 1382 C CA . CYS A 1 188 ? -34.507 -16.564 -23.109 1.00 52.50 188 CYS A CA 1
ATOM 1383 C C . CYS A 1 188 ? -35.520 -15.418 -22.945 1.00 52.50 188 CYS A C 1
ATOM 1385 O O . CYS A 1 188 ? -35.382 -14.408 -23.678 1.00 52.50 188 CYS A O 1
#

Foldseek 3Di:
DDDDDDDDPDVPVVVVVVVVVVVVVVVVCVVPVPPPPVPPPPPPDDDDDDDDPDPDDDPDDDDDDDDDDDDDDDDDDDPDDDDDPDDDDDPDDDDDPDPDDDPDDPDCLPPDALVPDDPSSLVVCCVPPVRSDPDPDPDPPDPEDLVVPLVPCVPPPDPVNLVVCCVPPVGNDDPPPDPPPPDDPDDD

Organism: NCBI:txid141414

Secondary structure (DSSP, 8-state):
----------THHHHHHHHHHHHHHHHHHHHS-----------------PPPP--------PPPPPPPPPP-PPPPPPPPPPPPPPPP-PPPPPPPPPPPPPPPPP--TTSS-GGG--HHHHHHHHHHH--SPPP-PPPP--SS-SSTTGGGHHHHS-HHHHHHHHHHHS-SPPPS------S-----